Protein AF-A0A9J6DA30-F1 (afdb_monomer_lite)

Secondary structure (DSSP, 8-state):
-HHHHHHHHTT------HHHHHHHHHHHHHTS-HHHHHHHHHHTT----TTS-S---S-TTS-HHHHHHHHHHHHHHHHHHTT--S---HHHHHTTTTT---S----HHHHHHHHHTS-S----------------PPPHHHHHHHHHHHHHHHHHTT-HHHHHHHHHHHHHHHHHTSPPPPPPPGGGGTS--

Organism: Rhipicephalus microplus (NCBI:txid6941)

Foldseek 3Di:
DVVVVVCVVVVHDDDDDPVRVVVVVVVVVVPQDPVNVQVVCVVVVNDDDPPPPPDPPDDPPPCPVVVLVVQQVVVVVVCVVVVPPDDDGSCCVVCVCVPPDPDPPQDPVNVVVVVCPPDDDDDDDDDDDDPDPDPPPDDLVRQLVVLVVVCVVCVVVVNCVVCVVVSVVSNVVSVVPDDDDDDDDPVVVPVPD

Radius of gyration: 29.88 Å; chains: 1; bounding box: 66×61×78 Å

Structure (mmCIF, N/CA/C/O backbone):
data_AF-A0A9J6DA30-F1
#
_entry.id   AF-A0A9J6DA30-F1
#
loop_
_atom_site.group_PDB
_atom_site.id
_atom_site.type_symbol
_atom_site.label_atom_id
_atom_site.label_alt_id
_atom_site.label_comp_id
_atom_site.label_asym_id
_atom_site.label_entity_id
_atom_site.label_seq_id
_atom_site.pdbx_PDB_ins_code
_atom_site.Cartn_x
_atom_site.Cartn_y
_atom_site.Cartn_z
_atom_site.occupancy
_atom_site.B_iso_or_equiv
_atom_site.auth_seq_id
_atom_site.auth_comp_id
_atom_site.auth_asym_id
_atom_site.auth_atom_id
_atom_site.pdbx_PDB_model_num
ATOM 1 N N . MET A 1 1 ? -8.085 -1.048 -14.829 1.00 58.16 1 MET A N 1
ATOM 2 C CA . MET A 1 1 ? -9.266 -1.888 -14.514 1.00 58.16 1 MET A CA 1
ATOM 3 C C . MET A 1 1 ? -10.133 -2.244 -15.729 1.00 58.16 1 MET A C 1
ATOM 5 O O . MET A 1 1 ? -10.543 -3.390 -15.829 1.00 58.16 1 MET A O 1
ATOM 9 N N . LYS A 1 2 ? -10.388 -1.329 -16.681 1.00 58.50 2 LYS A N 1
ATOM 10 C CA . LYS A 1 2 ? -11.234 -1.619 -17.865 1.00 58.50 2 LYS A CA 1
ATOM 11 C C . LYS A 1 2 ? -10.711 -2.762 -18.753 1.00 58.50 2 LYS A C 1
ATOM 13 O O . LYS A 1 2 ? -11.500 -3.563 -19.226 1.00 58.50 2 LYS A O 1
ATOM 18 N N . VAL A 1 3 ? -9.391 -2.881 -18.918 1.00 62.00 3 VAL A N 1
ATOM 19 C CA . VAL A 1 3 ? -8.760 -3.946 -19.729 1.00 62.00 3 VAL A CA 1
ATOM 20 C C . VAL A 1 3 ? -8.960 -5.343 -19.118 1.00 62.00 3 VAL A C 1
ATOM 22 O O . VAL A 1 3 ? -9.162 -6.304 -19.848 1.00 62.00 3 VAL A O 1
ATOM 25 N N . PHE A 1 4 ? -8.974 -5.443 -17.785 1.00 66.38 4 PHE A N 1
ATOM 26 C CA . PHE A 1 4 ? -9.224 -6.693 -17.059 1.00 66.38 4 PHE A CA 1
ATOM 27 C C . PHE A 1 4 ? -10.667 -7.181 -17.235 1.00 66.38 4 PHE A C 1
ATOM 29 O O . PHE A 1 4 ? -10.891 -8.332 -17.596 1.00 66.38 4 PHE A O 1
ATOM 36 N N . LEU A 1 5 ? -11.641 -6.283 -17.046 1.00 67.62 5 LEU A N 1
ATOM 37 C CA . LEU A 1 5 ? -13.060 -6.598 -17.235 1.00 67.62 5 LEU A CA 1
ATOM 38 C C . LEU A 1 5 ? -13.354 -7.011 -18.683 1.00 67.62 5 LEU A C 1
ATOM 40 O O . LEU A 1 5 ? -14.012 -8.020 -18.903 1.00 67.62 5 LEU A O 1
ATOM 44 N N . LEU A 1 6 ? -12.768 -6.311 -19.659 1.00 71.00 6 LEU A N 1
ATOM 45 C CA . LEU A 1 6 ? -12.891 -6.662 -21.076 1.00 71.00 6 LEU A CA 1
ATOM 46 C C . LEU A 1 6 ? -12.282 -8.038 -21.400 1.00 71.00 6 LEU A C 1
ATOM 48 O O . LEU A 1 6 ? -12.824 -8.760 -22.234 1.00 71.00 6 LEU A O 1
ATOM 52 N N . ALA A 1 7 ? -11.176 -8.426 -20.754 1.00 66.50 7 ALA A N 1
ATOM 53 C CA . ALA A 1 7 ? -10.567 -9.743 -20.950 1.00 66.50 7 ALA A CA 1
ATOM 54 C C . ALA A 1 7 ? -11.463 -10.876 -20.420 1.00 66.50 7 ALA A C 1
ATOM 56 O O . ALA A 1 7 ? -11.656 -11.870 -21.122 1.00 66.50 7 ALA A O 1
ATOM 57 N N . ILE A 1 8 ? -12.070 -10.685 -19.241 1.00 72.12 8 ILE A N 1
ATOM 58 C CA . ILE A 1 8 ? -13.045 -11.618 -18.654 1.00 72.12 8 ILE A CA 1
ATOM 59 C C . ILE A 1 8 ? -14.298 -11.722 -19.530 1.00 72.12 8 ILE A C 1
ATOM 61 O O . ILE A 1 8 ? -14.738 -12.827 -19.838 1.00 72.12 8 ILE A O 1
ATOM 65 N N . GLU A 1 9 ? -14.846 -10.592 -19.982 1.00 75.00 9 GLU A N 1
ATOM 66 C CA . GLU A 1 9 ? -16.031 -10.556 -20.852 1.00 75.00 9 GLU A CA 1
ATOM 67 C C . GLU A 1 9 ? -15.780 -11.213 -22.219 1.00 75.00 9 GLU A C 1
ATOM 69 O O . GLU A 1 9 ? -16.690 -11.800 -22.801 1.00 75.00 9 GLU A O 1
ATOM 74 N N . CYS A 1 10 ? -14.541 -11.176 -22.720 1.00 76.31 10 CYS A N 1
ATOM 75 C CA . CYS A 1 10 ? -14.145 -11.852 -23.958 1.00 76.31 10 CYS A CA 1
ATOM 76 C C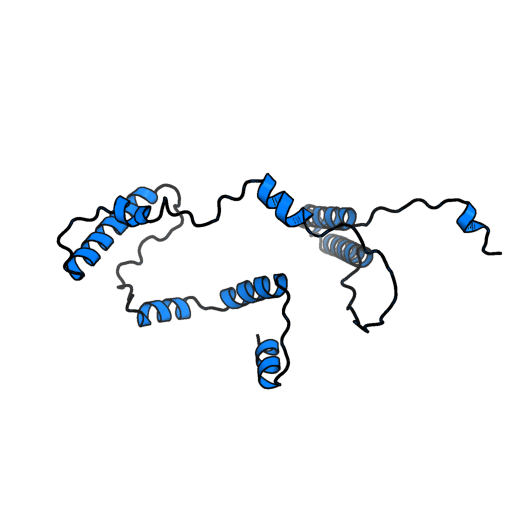 . CYS A 1 10 ? -13.745 -13.327 -23.762 1.00 76.31 10 CYS A C 1
ATOM 78 O O . CYS A 1 10 ? -13.299 -13.956 -24.723 1.00 76.31 10 CYS A O 1
ATOM 80 N N . GLY A 1 11 ? -13.841 -13.871 -22.542 1.00 66.81 11 GLY A N 1
ATOM 81 C CA . GLY A 1 11 ? -13.431 -15.244 -22.230 1.00 66.81 11 GLY A CA 1
ATOM 82 C C . GLY A 1 11 ? -11.930 -15.502 -22.409 1.00 66.81 11 GLY A C 1
ATOM 83 O O . GLY A 1 11 ? -11.521 -16.645 -22.603 1.00 66.81 11 GLY A O 1
ATOM 84 N N . LYS A 1 12 ? -11.102 -14.451 -22.385 1.00 70.06 12 LYS A N 1
ATOM 85 C CA . LYS A 1 12 ? -9.646 -14.560 -22.511 1.00 70.06 12 LYS A CA 1
ATOM 86 C C . LYS A 1 12 ? -9.020 -14.739 -21.133 1.00 70.06 12 LYS A C 1
ATOM 88 O O . LYS A 1 12 ? -9.403 -14.067 -20.177 1.00 70.06 12 LYS A O 1
ATOM 93 N N . LEU A 1 13 ? -8.019 -15.614 -21.045 1.00 63.25 13 LEU A N 1
ATOM 94 C CA . LEU A 1 13 ? -7.213 -15.758 -19.836 1.00 63.25 13 LEU A CA 1
ATOM 95 C C . LEU A 1 13 ? -6.409 -14.472 -19.619 1.00 63.25 13 LEU A C 1
ATOM 97 O O . LEU A 1 13 ? -5.581 -14.092 -20.444 1.00 63.25 13 LEU A O 1
ATOM 101 N N . PHE A 1 14 ? -6.685 -13.788 -18.513 1.00 73.00 14 PHE A N 1
ATOM 102 C CA . PHE A 1 14 ? -5.889 -12.661 -18.054 1.00 73.00 14 PHE A CA 1
ATOM 103 C C . PHE A 1 14 ? -4.742 -13.201 -17.199 1.00 73.00 14 PHE A C 1
ATOM 105 O O . PHE A 1 14 ? -4.952 -13.595 -16.054 1.00 73.00 14 PHE A O 1
ATOM 112 N N . SER A 1 15 ? -3.537 -13.246 -17.764 1.00 75.25 15 SER A N 1
ATOM 113 C CA . SER A 1 15 ? -2.318 -13.538 -17.013 1.00 75.25 15 SER A CA 1
ATOM 114 C C . SER A 1 15 ? -1.712 -12.230 -16.514 1.00 75.25 15 SER A C 1
ATOM 116 O O . SER A 1 15 ? -1.355 -11.366 -17.316 1.00 75.25 15 SER A O 1
ATOM 118 N N . ILE A 1 16 ? -1.594 -12.083 -15.197 1.00 82.56 16 ILE A N 1
ATOM 119 C CA . ILE A 1 16 ? -0.881 -10.978 -14.558 1.00 82.56 16 ILE A CA 1
ATOM 120 C C . ILE A 1 16 ? 0.287 -11.551 -13.767 1.00 82.56 16 ILE A C 1
ATOM 122 O O . ILE A 1 16 ? 0.117 -12.520 -13.031 1.00 82.56 16 ILE A O 1
ATOM 126 N N . ASP A 1 17 ? 1.468 -10.970 -13.947 1.00 86.38 17 ASP A N 1
ATOM 127 C CA . ASP A 1 17 ? 2.633 -11.308 -13.133 1.00 86.38 17 ASP A CA 1
ATOM 128 C C . ASP A 1 17 ? 2.456 -10.783 -11.697 1.00 86.38 17 ASP A C 1
ATOM 130 O O . ASP A 1 17 ? 1.722 -9.817 -11.470 1.00 86.38 17 ASP A O 1
ATOM 134 N N . LEU A 1 18 ? 3.138 -11.391 -10.725 1.00 87.25 18 LEU A N 1
ATOM 135 C CA . LEU A 1 18 ? 3.034 -11.057 -9.303 1.00 87.25 18 LEU A CA 1
ATOM 136 C C . LEU A 1 18 ? 3.278 -9.563 -9.048 1.00 87.25 18 LEU A C 1
ATOM 138 O O . LEU A 1 18 ? 2.505 -8.926 -8.333 1.00 87.25 18 LEU A O 1
ATOM 142 N N . ILE A 1 19 ? 4.294 -8.969 -9.683 1.00 86.94 19 ILE A N 1
ATOM 143 C CA . ILE A 1 19 ? 4.568 -7.531 -9.543 1.00 86.94 19 ILE A CA 1
ATOM 144 C C . ILE A 1 19 ? 3.441 -6.673 -10.131 1.00 86.94 19 ILE A C 1
ATOM 146 O O . ILE A 1 19 ? 3.052 -5.652 -9.563 1.00 86.94 19 ILE A O 1
ATOM 150 N N . GLY A 1 20 ? 2.854 -7.126 -11.241 1.00 83.06 20 GLY A N 1
ATOM 151 C CA . GLY A 1 20 ? 1.688 -6.499 -11.846 1.00 83.06 20 GLY A CA 1
ATOM 152 C C . GLY A 1 20 ? 0.478 -6.565 -10.919 1.00 83.06 20 GLY A C 1
ATOM 153 O O . GLY A 1 20 ? -0.251 -5.582 -10.803 1.00 83.06 20 GLY A O 1
ATOM 154 N N . ALA A 1 21 ? 0.286 -7.685 -10.222 1.00 89.56 21 ALA A N 1
ATOM 155 C CA . ALA A 1 21 ? -0.783 -7.854 -9.247 1.00 89.56 21 ALA A CA 1
ATOM 156 C C . ALA A 1 21 ? -0.604 -6.920 -8.043 1.00 89.56 21 ALA A C 1
ATOM 158 O O . ALA A 1 21 ? -1.572 -6.283 -7.633 1.00 89.56 21 ALA A O 1
ATOM 159 N N . ILE A 1 22 ? 0.623 -6.764 -7.535 1.00 92.38 22 ILE A N 1
ATOM 160 C CA . ILE A 1 22 ? 0.938 -5.832 -6.440 1.00 92.38 22 ILE A CA 1
ATOM 161 C C . ILE A 1 22 ? 0.624 -4.389 -6.850 1.00 92.38 22 ILE A C 1
ATOM 163 O O . ILE A 1 22 ? -0.125 -3.701 -6.156 1.00 92.38 22 ILE A O 1
ATOM 167 N N . HIS A 1 23 ? 1.113 -3.940 -8.009 1.00 89.31 23 HIS A N 1
ATOM 168 C CA . HIS A 1 23 ? 0.811 -2.594 -8.506 1.00 89.31 23 HIS A CA 1
ATOM 169 C C . HIS A 1 23 ? -0.684 -2.400 -8.789 1.00 89.31 23 HIS A C 1
ATOM 171 O O . HIS A 1 23 ? -1.235 -1.323 -8.556 1.00 89.31 23 HIS A O 1
ATOM 177 N N . LEU A 1 24 ? -1.370 -3.438 -9.278 1.00 87.69 24 LEU A N 1
ATOM 178 C CA . LEU A 1 24 ? -2.808 -3.390 -9.517 1.00 87.69 24 LEU A CA 1
ATOM 179 C C . LEU A 1 24 ? -3.590 -3.268 -8.206 1.00 87.69 24 LEU A C 1
ATOM 181 O O . LEU A 1 24 ? -4.553 -2.502 -8.161 1.00 87.69 24 LEU A O 1
ATOM 185 N N . LEU A 1 25 ? -3.185 -3.983 -7.154 1.00 92.06 25 LEU A N 1
ATOM 186 C CA . LEU A 1 25 ? -3.768 -3.872 -5.817 1.00 92.06 25 LEU A CA 1
ATOM 187 C C . LEU A 1 25 ? -3.569 -2.467 -5.255 1.00 92.06 25 LEU A C 1
ATOM 189 O O . LEU A 1 25 ? -4.545 -1.834 -4.857 1.00 92.06 25 LEU A O 1
ATOM 193 N N . GLU A 1 26 ? -2.342 -1.949 -5.304 1.00 93.56 26 GLU A N 1
ATOM 194 C CA . GLU A 1 26 ? -2.027 -0.597 -4.840 1.00 93.56 26 GLU A CA 1
ATOM 195 C C . GLU A 1 26 ? -2.872 0.456 -5.575 1.00 93.56 26 GLU A C 1
ATOM 197 O O . GLU A 1 26 ? -3.528 1.299 -4.956 1.00 93.56 26 GLU A O 1
ATOM 202 N N . TYR A 1 27 ? -2.917 0.384 -6.907 1.00 89.25 27 TYR A N 1
ATOM 203 C CA . TYR A 1 27 ? -3.684 1.317 -7.731 1.00 89.25 27 TYR A CA 1
ATOM 204 C C . TYR A 1 27 ? -5.196 1.206 -7.500 1.00 89.25 27 TYR A C 1
ATOM 206 O O . TYR A 1 27 ? -5.916 2.206 -7.552 1.00 89.25 27 TYR A O 1
ATOM 214 N N . SER A 1 28 ? -5.698 -0.004 -7.257 1.00 91.25 28 SER A N 1
ATOM 215 C CA . SER A 1 28 ? -7.115 -0.227 -6.957 1.00 91.25 28 SER A CA 1
ATOM 216 C C . SER A 1 28 ? -7.476 0.329 -5.583 1.00 91.25 28 SER A C 1
ATOM 218 O O . SER A 1 28 ? -8.493 1.004 -5.457 1.00 91.25 28 SER A O 1
ATOM 220 N N . TRP A 1 29 ? -6.619 0.125 -4.580 1.00 92.94 29 TRP A N 1
ATOM 221 C CA . TRP A 1 29 ? -6.821 0.647 -3.231 1.00 92.94 29 TRP A CA 1
ATOM 222 C C . TRP A 1 29 ? -6.846 2.178 -3.200 1.00 92.94 29 TRP A C 1
ATOM 224 O O . TRP A 1 29 ? -7.742 2.769 -2.606 1.00 92.94 29 TRP A O 1
ATOM 234 N N . ARG A 1 30 ? -5.939 2.834 -3.936 1.00 91.81 30 ARG A N 1
ATOM 235 C CA . ARG A 1 30 ? -5.904 4.304 -4.059 1.00 91.81 30 ARG A CA 1
ATOM 236 C C . ARG A 1 30 ? -7.159 4.915 -4.697 1.00 91.81 30 ARG A C 1
ATOM 238 O O . ARG A 1 30 ? -7.388 6.109 -4.539 1.00 91.81 30 ARG A O 1
ATOM 245 N N . GLN A 1 31 ? -7.946 4.136 -5.438 1.00 90.75 31 GLN A N 1
ATOM 246 C CA . GLN A 1 31 ? -9.205 4.598 -6.039 1.00 90.75 31 GLN A CA 1
ATOM 247 C C . GLN A 1 31 ? -10.413 4.445 -5.109 1.00 90.75 31 GLN A C 1
ATOM 249 O O . GLN A 1 31 ? -11.493 4.935 -5.440 1.00 90.75 31 GLN A O 1
ATOM 254 N N . VAL A 1 32 ? -10.268 3.765 -3.970 1.00 92.31 32 VAL A N 1
ATOM 255 C CA . VAL A 1 32 ? -11.349 3.637 -2.993 1.00 92.31 32 VAL A CA 1
ATOM 256 C C . VAL A 1 32 ? -11.480 4.955 -2.235 1.00 92.31 32 VAL A C 1
ATOM 258 O O . VAL A 1 32 ? -10.576 5.373 -1.517 1.00 92.31 32 VAL A O 1
ATOM 261 N N . GLU A 1 33 ? -12.624 5.621 -2.378 1.00 91.62 33 GLU A N 1
ATOM 262 C CA . GLU A 1 33 ? -12.898 6.847 -1.628 1.00 91.62 33 GLU A CA 1
ATOM 263 C C . GLU A 1 33 ? -13.129 6.554 -0.138 1.00 91.62 33 GLU A C 1
ATOM 265 O O . GLU A 1 33 ? -13.759 5.556 0.226 1.00 91.62 33 GLU A O 1
ATOM 270 N N . ALA A 1 34 ? -12.724 7.479 0.736 1.00 89.44 34 ALA A N 1
ATOM 271 C CA . ALA A 1 34 ? -12.973 7.381 2.178 1.00 89.44 34 ALA A CA 1
ATOM 272 C C . ALA A 1 34 ? -14.471 7.225 2.514 1.00 89.44 34 ALA A C 1
ATOM 274 O O . ALA A 1 34 ? -14.838 6.525 3.456 1.00 89.44 34 ALA A O 1
ATOM 275 N N . THR A 1 35 ? -15.353 7.816 1.702 1.00 90.75 35 THR A N 1
ATOM 276 C CA . THR A 1 35 ? -16.815 7.661 1.786 1.00 90.75 35 THR A CA 1
ATOM 277 C C . THR A 1 35 ? -17.254 6.210 1.585 1.00 90.75 35 THR A C 1
ATOM 279 O O . THR A 1 35 ? -18.162 5.736 2.270 1.00 90.75 35 THR A O 1
ATOM 282 N N . THR A 1 36 ? -16.595 5.480 0.682 1.00 91.38 36 THR A N 1
ATOM 283 C CA . THR A 1 36 ? -16.864 4.064 0.412 1.00 91.38 36 THR A CA 1
ATOM 284 C C . THR A 1 36 ? -16.498 3.224 1.628 1.00 91.38 36 THR A C 1
ATOM 286 O O . THR A 1 36 ? -17.318 2.428 2.083 1.00 91.38 36 THR A O 1
ATOM 289 N N . VAL A 1 37 ? -15.323 3.470 2.214 1.00 89.56 37 VAL A N 1
ATOM 290 C CA . VAL A 1 37 ? -14.888 2.817 3.458 1.00 89.56 37 VAL A CA 1
ATOM 291 C C . VAL A 1 37 ? -15.874 3.116 4.588 1.00 89.56 37 VAL A C 1
ATOM 293 O O . VAL A 1 37 ? -16.404 2.192 5.202 1.00 89.56 37 VAL A O 1
ATOM 296 N N . GLN A 1 38 ? -16.222 4.388 4.801 1.00 88.06 38 GLN A N 1
ATOM 297 C CA . GLN A 1 38 ? -17.180 4.793 5.831 1.00 88.06 38 GLN A CA 1
ATOM 298 C C . GLN A 1 38 ? -18.542 4.099 5.664 1.00 88.06 38 GLN A C 1
ATOM 300 O O . GLN A 1 38 ? -19.147 3.655 6.638 1.00 88.06 38 GLN A O 1
ATOM 305 N N . ASN A 1 39 ? -19.037 3.977 4.431 1.00 88.69 39 ASN A N 1
ATOM 306 C CA . ASN A 1 39 ? -20.301 3.302 4.149 1.00 88.69 39 ASN A CA 1
ATOM 307 C C . ASN A 1 39 ? -20.228 1.788 4.397 1.00 88.69 39 ASN A C 1
ATOM 309 O O . ASN A 1 39 ? -21.218 1.212 4.850 1.00 88.69 39 ASN A O 1
ATOM 313 N N . CYS A 1 40 ? -19.083 1.144 4.157 1.00 90.12 40 CYS A N 1
ATOM 314 C CA . CYS A 1 40 ? -18.864 -0.254 4.535 1.00 90.12 40 CYS A CA 1
ATOM 315 C C . CYS A 1 40 ? -18.949 -0.442 6.057 1.00 90.12 40 CYS A C 1
ATOM 317 O O . CYS A 1 40 ? -19.694 -1.311 6.507 1.00 90.12 40 CYS A O 1
ATOM 319 N N . PHE A 1 41 ? -18.286 0.416 6.841 1.00 87.25 41 PHE A N 1
ATOM 320 C CA . PHE A 1 41 ? -18.383 0.399 8.308 1.00 87.25 41 PHE A CA 1
ATOM 321 C C . PHE A 1 41 ? -19.824 0.618 8.788 1.00 87.25 41 PHE A C 1
ATOM 323 O O . PHE A 1 41 ? -20.337 -0.185 9.566 1.00 87.25 41 PHE A O 1
ATOM 330 N N . LYS A 1 42 ? -20.534 1.610 8.231 1.00 89.06 42 LYS A N 1
ATOM 331 C CA . LYS A 1 42 ? -21.959 1.844 8.536 1.00 89.06 42 LYS A CA 1
ATOM 332 C C . LYS A 1 42 ? -22.820 0.613 8.254 1.00 89.06 42 LYS A C 1
ATOM 334 O O . LYS A 1 42 ? -23.658 0.251 9.074 1.00 89.06 42 LYS A O 1
ATOM 339 N N . ARG A 1 43 ? -22.624 -0.048 7.106 1.00 87.19 43 ARG A N 1
ATOM 340 C CA . ARG A 1 43 ? -23.372 -1.263 6.732 1.00 87.19 43 ARG A CA 1
ATOM 341 C C . ARG A 1 43 ? -23.058 -2.459 7.627 1.00 87.19 43 ARG A C 1
ATOM 343 O O . ARG A 1 43 ? -23.932 -3.297 7.813 1.00 87.19 43 ARG A O 1
ATOM 350 N N . ALA A 1 44 ? -21.849 -2.529 8.171 1.00 86.25 44 ALA A N 1
ATOM 351 C CA . ALA A 1 44 ? -21.455 -3.528 9.157 1.00 86.25 44 ALA A CA 1
ATOM 352 C C . ALA A 1 44 ? -21.950 -3.203 10.584 1.00 86.25 44 ALA A C 1
ATOM 354 O O . ALA A 1 44 ? -21.711 -3.979 11.501 1.00 86.25 44 ALA A O 1
ATOM 355 N N . GLY A 1 45 ? -22.671 -2.089 10.773 1.00 83.44 45 GLY A N 1
ATOM 356 C CA . GLY A 1 45 ? -23.218 -1.676 12.067 1.00 83.44 45 GLY A CA 1
ATOM 357 C C . GLY A 1 45 ? -22.283 -0.789 12.891 1.00 83.44 45 GLY A C 1
ATOM 358 O O . GLY A 1 45 ? -22.643 -0.399 13.998 1.00 83.44 45 GLY A O 1
ATOM 359 N N . PHE A 1 46 ? -21.118 -0.421 12.353 1.00 77.94 46 PHE A N 1
ATOM 360 C CA . PHE A 1 46 ? -20.201 0.537 12.964 1.00 77.94 46 PHE A CA 1
ATOM 361 C C . PHE A 1 46 ? -20.574 1.953 12.509 1.00 77.94 46 PHE A C 1
ATOM 363 O O . PHE A 1 46 ? -20.071 2.477 11.513 1.00 77.94 46 PHE A O 1
ATOM 370 N N . SER A 1 47 ? -21.525 2.570 13.206 1.00 75.44 47 SER A N 1
ATOM 371 C CA . SER A 1 47 ? -21.846 3.986 13.031 1.00 75.44 47 SER A CA 1
ATOM 372 C C . SER A 1 47 ? -21.052 4.815 14.034 1.00 75.44 47 SER A C 1
ATOM 374 O O . SER A 1 47 ? -21.314 4.732 15.229 1.00 75.44 47 SER A O 1
ATOM 376 N N . VAL A 1 48 ? -20.119 5.628 13.539 1.00 62.97 48 VAL A N 1
ATOM 377 C CA . VAL A 1 48 ? -19.454 6.656 14.349 1.00 62.97 48 VAL A CA 1
ATOM 378 C C . VAL A 1 48 ? -20.500 7.707 14.715 1.00 62.97 48 VAL A C 1
ATOM 380 O O . VAL A 1 48 ? -21.120 8.307 13.828 1.00 62.97 48 VAL A O 1
ATOM 383 N N . CYS A 1 49 ? -20.741 7.898 16.010 1.00 54.72 49 CYS A N 1
ATOM 384 C CA . CYS A 1 49 ? -21.554 9.004 16.493 1.00 54.72 49 CYS A CA 1
ATOM 385 C C . CYS A 1 49 ? -20.757 10.297 16.304 1.00 54.72 49 CYS A C 1
ATOM 387 O O . CYS A 1 49 ? -19.545 10.325 16.485 1.00 54.72 49 CYS A O 1
ATOM 389 N N . ALA A 1 50 ? -21.426 11.392 15.946 1.00 53.84 50 ALA A N 1
ATOM 390 C CA . ALA A 1 50 ? -20.789 12.677 15.633 1.00 53.84 50 ALA A CA 1
ATOM 391 C C . ALA A 1 50 ? -20.040 13.350 16.815 1.00 53.84 50 ALA A C 1
ATOM 393 O O . ALA A 1 50 ? -19.705 14.526 16.716 1.00 53.84 50 ALA A O 1
ATOM 394 N N . GLY A 1 51 ? -19.802 12.634 17.920 1.00 53.66 51 GLY A N 1
ATOM 395 C CA . GLY A 1 51 ? -19.014 13.070 19.073 1.00 53.66 51 GLY A CA 1
ATOM 396 C C . GLY A 1 51 ? -17.574 12.542 19.112 1.00 53.66 51 GLY A C 1
ATOM 397 O O . GLY A 1 51 ? -16.800 13.055 19.907 1.00 53.66 51 GLY A O 1
ATOM 398 N N . ASP A 1 52 ? -17.192 11.588 18.253 1.00 54.19 52 ASP A N 1
ATOM 399 C CA . ASP A 1 52 ? -15.884 10.901 18.336 1.00 54.19 52 ASP A CA 1
ATOM 400 C C . ASP A 1 52 ? -14.802 11.507 17.415 1.00 54.19 52 ASP A C 1
ATOM 402 O O . ASP A 1 52 ? -13.795 10.867 17.125 1.00 54.19 52 ASP A O 1
ATOM 406 N N . VAL A 1 53 ? -15.023 12.716 16.881 1.00 50.91 53 VAL A N 1
ATOM 407 C CA . VAL A 1 53 ? -14.158 13.321 15.841 1.00 50.91 53 VAL A CA 1
ATOM 408 C C . VAL A 1 53 ? -13.177 14.367 16.384 1.00 50.91 53 VAL A C 1
ATOM 410 O O . VAL A 1 53 ? -12.534 15.050 15.590 1.00 50.91 53 VAL A O 1
ATOM 413 N N . ASP A 1 54 ? -13.021 14.495 17.701 1.00 47.62 54 ASP A N 1
ATOM 414 C CA . ASP A 1 54 ? -11.938 15.318 18.241 1.00 47.62 54 ASP A CA 1
ATOM 415 C C . ASP A 1 54 ? -10.675 14.471 18.453 1.00 47.62 54 ASP A C 1
ATOM 417 O O . ASP A 1 54 ? -10.622 13.581 19.297 1.00 47.62 54 ASP A O 1
ATOM 421 N N . ASP A 1 55 ? -9.655 14.832 17.672 1.00 48.00 55 ASP A N 1
ATOM 422 C CA . ASP A 1 55 ? -8.227 14.608 17.921 1.00 48.00 55 ASP A CA 1
ATOM 423 C C . ASP A 1 55 ? -7.562 13.322 17.395 1.00 48.00 55 ASP A C 1
ATOM 425 O O . ASP A 1 55 ? -6.781 12.661 18.073 1.00 48.00 55 ASP A O 1
ATOM 429 N N . ALA A 1 56 ? -7.761 13.017 16.110 1.00 46.84 56 ALA A N 1
ATOM 430 C CA . ALA A 1 56 ? -6.800 12.210 15.348 1.00 46.84 56 ALA A CA 1
ATOM 431 C C . ALA A 1 56 ? -5.757 13.117 14.661 1.00 46.84 56 ALA A C 1
ATOM 433 O O . ALA A 1 56 ? -5.660 13.150 13.434 1.00 46.84 56 ALA A O 1
ATOM 434 N N . SER A 1 57 ? -5.011 13.902 15.447 1.00 42.53 57 SER A N 1
ATOM 435 C CA . SER A 1 57 ? -3.850 14.670 14.981 1.00 42.53 57 SER A CA 1
ATOM 436 C C . SER A 1 57 ? -2.549 14.011 15.457 1.00 42.53 57 SER A C 1
ATOM 438 O O . SER A 1 57 ? -2.132 14.194 16.597 1.00 42.53 57 SER A O 1
ATOM 440 N N . ASP A 1 58 ? -1.912 13.254 14.558 1.00 43.97 58 ASP A N 1
ATOM 441 C CA . ASP A 1 58 ? -0.465 12.982 14.444 1.00 43.97 58 ASP A CA 1
ATOM 442 C C . ASP A 1 58 ? 0.412 13.153 15.708 1.00 43.97 58 ASP A C 1
ATOM 444 O O . ASP A 1 58 ? 1.391 13.900 15.709 1.00 43.97 58 ASP A O 1
ATOM 448 N N . THR A 1 59 ? 0.129 12.409 16.781 1.00 40.75 59 THR A N 1
ATOM 449 C CA . THR A 1 59 ? 1.045 12.293 17.931 1.00 40.75 59 THR A CA 1
ATOM 450 C C . THR A 1 59 ? 1.215 10.822 18.302 1.00 40.75 59 THR A C 1
ATOM 452 O O . THR A 1 59 ? 0.598 10.321 19.236 1.00 40.75 59 THR A O 1
ATOM 455 N N . ILE A 1 60 ? 2.038 10.116 17.523 1.00 48.38 60 ILE A N 1
ATOM 456 C CA . ILE A 1 60 ? 2.257 8.655 17.591 1.00 48.38 60 ILE A CA 1
ATOM 457 C C . ILE A 1 60 ? 3.094 8.205 18.811 1.00 48.38 60 ILE A C 1
ATOM 459 O O . ILE A 1 60 ? 3.210 7.012 19.055 1.00 48.38 60 ILE A O 1
ATOM 463 N N . ASP A 1 61 ? 3.630 9.118 19.628 1.00 45.88 61 ASP A N 1
ATOM 464 C CA . ASP A 1 61 ? 4.585 8.749 20.696 1.00 45.88 61 ASP A CA 1
ATOM 465 C C . ASP A 1 61 ? 4.081 9.000 22.136 1.00 45.88 61 ASP A C 1
ATOM 467 O O . ASP A 1 61 ? 4.805 8.798 23.103 1.00 45.88 61 ASP A O 1
ATOM 471 N N . GLN A 1 62 ? 2.827 9.441 22.307 1.00 48.47 62 GLN A N 1
ATOM 472 C CA . GLN A 1 62 ? 2.174 9.589 23.628 1.00 48.47 62 GLN A CA 1
ATOM 473 C C . GLN A 1 62 ? 0.818 8.863 23.710 1.00 48.47 62 GLN A C 1
ATOM 475 O O . GLN A 1 62 ? 0.064 9.037 24.665 1.00 48.47 62 GLN A O 1
ATOM 480 N N . THR A 1 63 ? 0.486 8.060 22.697 1.00 53.81 63 THR A N 1
ATOM 481 C CA . THR A 1 63 ? -0.856 7.501 22.480 1.00 53.81 63 THR A CA 1
ATOM 482 C C . THR A 1 63 ? -1.033 6.069 22.979 1.00 53.81 63 THR A C 1
ATOM 484 O O . THR A 1 63 ? -2.178 5.645 23.084 1.00 53.81 63 THR A O 1
ATOM 487 N N . SER A 1 64 ? 0.026 5.317 23.311 1.00 59.31 64 SER A N 1
ATOM 488 C CA . SER A 1 64 ? -0.118 3.891 23.672 1.00 59.31 64 SER A CA 1
ATOM 489 C C . SER A 1 64 ? -1.027 3.683 24.881 1.00 59.31 64 SER A C 1
ATOM 491 O O . SER A 1 64 ? -1.942 2.868 24.829 1.00 59.31 64 SER A O 1
ATOM 493 N N . ASP A 1 65 ? -0.833 4.476 25.935 1.00 60.47 65 ASP A N 1
ATOM 494 C CA . ASP A 1 65 ? -1.568 4.309 27.192 1.00 60.47 65 ASP A CA 1
ATOM 495 C C . ASP A 1 65 ? -3.022 4.790 27.064 1.00 60.47 65 ASP A C 1
ATOM 497 O O . ASP A 1 65 ? -3.935 4.198 27.635 1.00 60.47 65 ASP A O 1
ATOM 501 N N . ILE A 1 66 ? -3.254 5.837 26.265 1.00 61.81 66 ILE A N 1
ATOM 502 C CA . ILE A 1 66 ? -4.596 6.376 25.991 1.00 61.81 66 ILE A CA 1
ATOM 503 C C . ILE A 1 66 ? -5.396 5.393 25.123 1.00 61.81 66 ILE A C 1
ATOM 505 O O . ILE A 1 66 ? -6.580 5.161 25.374 1.00 61.81 66 ILE A O 1
ATOM 509 N N . VAL A 1 67 ? -4.746 4.788 24.126 1.00 68.50 67 VAL A N 1
ATOM 510 C CA . VAL A 1 67 ? -5.351 3.779 23.249 1.00 68.50 67 VAL A CA 1
ATOM 511 C C . VAL A 1 67 ? -5.652 2.498 24.029 1.00 68.50 67 VAL A C 1
ATOM 513 O O . VAL A 1 67 ? -6.746 1.956 23.886 1.00 68.50 67 VAL A O 1
ATOM 516 N N . ASP A 1 68 ? -4.754 2.050 24.911 1.00 74.31 68 ASP A N 1
ATOM 517 C CA . ASP A 1 68 ? -4.979 0.857 25.736 1.00 74.31 68 ASP A CA 1
ATOM 518 C C . ASP A 1 68 ? -6.155 1.033 26.716 1.00 74.31 68 ASP A C 1
ATOM 520 O O . ASP A 1 68 ? -6.938 0.100 26.898 1.00 74.31 68 ASP A O 1
ATOM 524 N N . GLU A 1 69 ? -6.348 2.214 27.315 1.00 77.56 69 GLU A N 1
ATOM 525 C CA . GLU A 1 69 ? -7.511 2.481 28.184 1.00 77.56 69 GLU A CA 1
ATOM 526 C C . GLU A 1 69 ? -8.840 2.557 27.412 1.00 77.56 69 GLU A C 1
ATOM 528 O O . GLU A 1 69 ? -9.862 2.018 27.860 1.00 77.56 69 GLU A O 1
ATOM 533 N N . ALA A 1 70 ? -8.843 3.161 26.220 1.00 81.75 70 ALA A N 1
ATOM 534 C CA . ALA A 1 70 ? -10.019 3.163 25.349 1.00 81.75 70 ALA A CA 1
ATOM 535 C C . ALA A 1 70 ? -10.399 1.734 24.919 1.00 81.75 70 ALA A C 1
ATOM 537 O O . ALA A 1 70 ? -11.565 1.337 24.994 1.00 81.75 70 ALA A O 1
ATOM 538 N N . CYS A 1 71 ? -9.407 0.924 24.545 1.00 83.06 71 CYS A N 1
ATOM 539 C CA . CYS A 1 71 ? -9.606 -0.466 24.149 1.00 83.06 71 CYS A CA 1
ATOM 540 C C . CYS A 1 71 ? -10.068 -1.360 25.313 1.00 83.06 71 CYS A C 1
ATOM 542 O O . CYS A 1 71 ? -10.942 -2.205 25.113 1.00 83.06 71 CYS A O 1
ATOM 544 N N . LYS A 1 72 ? -9.563 -1.144 26.538 1.00 85.12 72 LYS A N 1
ATOM 545 C CA . LYS A 1 72 ? -10.065 -1.811 27.757 1.00 85.12 72 LYS A CA 1
ATOM 546 C C . LYS A 1 72 ? -11.552 -1.548 27.976 1.00 85.12 72 LYS A C 1
ATOM 548 O O . LYS A 1 72 ? -12.303 -2.479 28.265 1.00 85.12 72 LYS A O 1
ATOM 553 N N . THR A 1 73 ? -11.973 -0.294 27.816 1.00 85.12 73 THR A N 1
ATOM 554 C CA . THR A 1 73 ? -13.373 0.116 27.998 1.00 85.12 73 THR A CA 1
ATOM 555 C C . THR A 1 73 ? -14.277 -0.546 26.956 1.00 85.12 73 THR A C 1
ATOM 557 O O . THR A 1 73 ? -15.289 -1.148 27.310 1.00 85.12 73 THR A O 1
ATOM 560 N N . LEU A 1 74 ? -13.869 -0.535 25.683 1.00 86.44 74 LEU A N 1
ATOM 561 C CA . LEU A 1 74 ? -14.604 -1.195 24.598 1.00 86.44 74 LEU A CA 1
ATOM 562 C C . LEU A 1 74 ? -14.707 -2.711 24.795 1.00 86.44 74 LEU A C 1
ATOM 564 O O . LEU A 1 74 ? -15.769 -3.291 24.564 1.00 86.44 74 LEU A O 1
ATOM 568 N N . LEU A 1 75 ? -13.627 -3.363 25.238 1.00 87.50 75 LEU A N 1
ATOM 569 C CA . LEU A 1 75 ? -13.649 -4.796 25.526 1.00 87.50 75 LEU A CA 1
ATOM 570 C C . LEU A 1 75 ? -14.658 -5.114 26.638 1.00 87.50 75 LEU A C 1
ATOM 572 O O . LEU A 1 75 ? -15.442 -6.050 26.489 1.00 87.50 75 LEU A 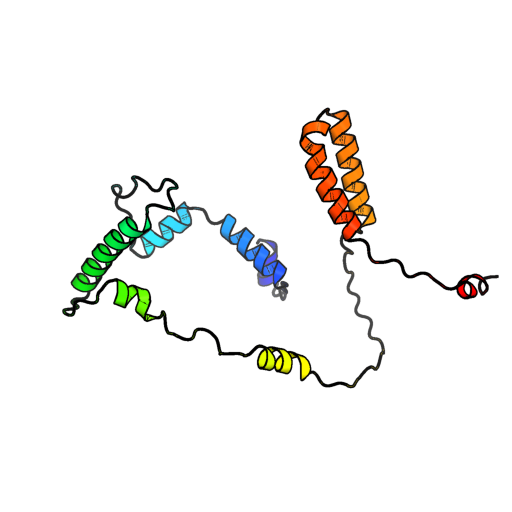O 1
ATOM 576 N N . ALA A 1 76 ? -14.689 -4.319 27.711 1.00 85.19 76 ALA A N 1
ATOM 577 C CA . ALA A 1 76 ? -15.646 -4.500 28.800 1.00 85.19 76 ALA A CA 1
ATOM 578 C C . ALA A 1 76 ? -17.104 -4.382 28.317 1.00 85.19 76 ALA A C 1
ATOM 580 O O . ALA A 1 76 ? -17.921 -5.250 28.629 1.00 85.19 76 ALA A O 1
ATOM 581 N N . GLU A 1 77 ? -17.418 -3.377 27.491 1.00 86.69 77 GLU A N 1
ATOM 582 C CA . GLU A 1 77 ? -18.755 -3.210 26.902 1.00 86.69 77 GLU A CA 1
ATOM 583 C C . GLU A 1 77 ? -19.154 -4.394 26.008 1.00 86.69 77 GLU A C 1
ATOM 585 O O . GLU A 1 77 ? -20.297 -4.860 26.037 1.00 86.69 77 GLU A O 1
ATOM 590 N N . VAL A 1 78 ? -18.223 -4.904 25.196 1.00 86.62 78 VAL A N 1
ATOM 591 C CA . VAL A 1 78 ? -18.473 -6.065 24.332 1.00 86.62 78 VAL A CA 1
ATOM 592 C C . VAL A 1 78 ? -18.734 -7.315 25.170 1.00 86.62 78 VAL A C 1
ATOM 594 O O . VAL A 1 78 ? -19.703 -8.023 24.897 1.00 86.62 78 VAL A O 1
ATOM 597 N N . LEU A 1 79 ? -17.922 -7.576 26.197 1.00 87.50 79 LEU A N 1
ATOM 598 C CA . LEU A 1 79 ? -18.087 -8.734 27.081 1.00 87.50 79 LEU A CA 1
ATOM 599 C C . LEU A 1 79 ? -19.426 -8.692 27.828 1.00 87.50 79 LEU A C 1
ATOM 601 O O . LEU A 1 79 ? -20.130 -9.704 27.875 1.00 87.50 79 LEU A O 1
ATOM 605 N N . GLU A 1 80 ? -19.826 -7.515 28.320 1.00 86.19 80 GLU A N 1
ATOM 606 C CA . GLU A 1 80 ? -21.124 -7.312 28.970 1.00 86.19 80 GLU A CA 1
ATOM 607 C C . GLU A 1 80 ? -22.285 -7.601 28.006 1.00 86.19 80 GLU A C 1
ATOM 609 O O . GLU A 1 80 ? -23.202 -8.358 28.332 1.00 86.19 80 GLU A O 1
ATOM 614 N N . ARG A 1 81 ? -22.226 -7.074 26.775 1.00 86.00 81 ARG A N 1
ATOM 615 C CA . ARG A 1 81 ? -23.258 -7.312 25.748 1.00 86.00 81 ARG A CA 1
ATOM 616 C C . ARG A 1 81 ? -23.369 -8.777 25.333 1.00 86.00 81 ARG A C 1
ATOM 618 O O . ARG A 1 81 ? -24.454 -9.208 24.944 1.00 86.00 81 ARG A O 1
ATOM 625 N N . GLN A 1 82 ? -22.271 -9.525 25.391 1.00 84.44 82 GLN A N 1
ATOM 626 C CA . GLN A 1 82 ? -22.237 -10.956 25.083 1.00 84.44 82 GLN A CA 1
ATOM 627 C C . GLN A 1 82 ? -22.614 -11.835 26.289 1.00 84.44 82 GLN A C 1
ATOM 629 O O . GLN A 1 82 ? -22.679 -13.056 26.156 1.00 84.44 82 GLN A O 1
ATOM 634 N N . GLY A 1 83 ? -22.896 -11.239 27.455 1.00 83.00 83 GLY A N 1
ATOM 635 C CA . GLY A 1 83 ? -23.273 -11.966 28.668 1.00 83.00 83 GLY A CA 1
ATOM 636 C C . GLY A 1 83 ? -22.130 -12.787 29.267 1.00 83.00 83 GLY A C 1
ATOM 637 O O . GLY A 1 83 ? -22.385 -13.764 29.973 1.00 83.00 83 GLY A O 1
ATOM 638 N N . VAL A 1 84 ? -20.879 -12.422 28.973 1.00 81.75 84 VAL A N 1
ATOM 639 C CA . VAL A 1 84 ? -19.700 -13.094 29.520 1.00 81.75 84 VAL A CA 1
ATOM 640 C C . VAL A 1 84 ? -19.524 -12.661 30.975 1.00 81.75 84 VAL A C 1
ATOM 642 O O . VAL A 1 84 ? -19.396 -11.477 31.272 1.00 81.75 84 VAL A O 1
ATOM 645 N N . THR A 1 85 ? -19.546 -13.626 31.894 1.00 63.66 85 THR A N 1
ATOM 646 C CA . THR A 1 85 ? -19.460 -13.376 33.345 1.00 63.66 85 THR A CA 1
ATOM 647 C C . THR A 1 85 ? -18.038 -13.449 33.896 1.00 63.66 85 THR A C 1
ATOM 649 O O . THR A 1 85 ? -17.808 -13.072 35.043 1.00 63.66 85 THR A O 1
ATOM 652 N N . GLU A 1 86 ? -17.091 -13.965 33.111 1.00 71.25 86 GLU A N 1
ATOM 653 C CA . GLU A 1 86 ? -15.672 -14.005 33.462 1.00 71.25 86 GLU A CA 1
ATOM 654 C C . GLU A 1 86 ? -14.966 -12.751 32.943 1.00 71.25 86 GLU A C 1
ATOM 656 O O . GLU A 1 86 ? -15.102 -12.373 31.780 1.00 71.25 86 GLU A O 1
ATOM 661 N N . GLY A 1 87 ? -14.213 -12.089 33.822 1.00 76.69 87 GLY A N 1
ATOM 662 C CA . GLY A 1 87 ? -13.438 -10.907 33.465 1.00 76.69 87 GLY A CA 1
ATOM 663 C C . GLY A 1 87 ? -12.191 -11.298 32.682 1.00 76.69 87 GLY A C 1
ATOM 664 O O . GLY A 1 87 ? -11.154 -11.552 33.288 1.00 76.69 87 GLY A O 1
ATOM 665 N N . ILE A 1 88 ? -12.288 -11.342 31.353 1.00 84.25 88 ILE A N 1
ATOM 666 C CA . ILE A 1 88 ? -11.115 -11.432 30.477 1.00 84.25 88 ILE A CA 1
ATOM 667 C C . ILE A 1 88 ? -10.404 -10.080 30.532 1.00 84.25 88 ILE A C 1
ATOM 669 O O . ILE A 1 88 ? -11.015 -9.042 30.262 1.00 84.25 88 ILE A O 1
ATOM 673 N N . SER A 1 89 ? -9.126 -10.077 30.913 1.00 87.44 89 SER A N 1
ATOM 674 C CA . SER A 1 89 ? -8.348 -8.842 30.920 1.00 87.44 89 SER A CA 1
ATOM 675 C C . SER A 1 89 ? -7.989 -8.431 29.489 1.00 87.44 89 SER A C 1
ATOM 677 O O . SER A 1 89 ? -7.858 -9.268 28.597 1.00 87.44 89 SER A O 1
ATOM 679 N N . PHE A 1 90 ? -7.835 -7.129 29.249 1.00 87.38 90 PHE A N 1
ATOM 680 C CA . PHE A 1 90 ? -7.463 -6.644 27.920 1.00 87.38 90 PHE A CA 1
ATOM 681 C C . PHE A 1 90 ? -6.132 -7.218 27.401 1.00 87.38 90 PHE A C 1
ATOM 683 O O . PHE A 1 90 ? -6.118 -7.627 26.244 1.00 87.38 90 PHE A O 1
ATOM 690 N N . PRO A 1 91 ? -5.055 -7.332 28.209 1.00 88.31 91 PRO A N 1
ATOM 691 C CA . PRO A 1 91 ? -3.840 -8.022 27.777 1.00 88.31 91 PRO A CA 1
ATOM 692 C C . PRO A 1 91 ? -4.088 -9.478 27.380 1.00 88.31 91 PRO A C 1
ATOM 694 O O . PRO A 1 91 ? -3.625 -9.893 26.328 1.00 88.31 91 PRO A O 1
ATOM 697 N N . ASP A 1 92 ? -4.885 -10.227 28.151 1.00 88.69 92 ASP A N 1
ATOM 698 C CA . ASP A 1 92 ? -5.180 -11.631 27.826 1.00 88.69 92 ASP A CA 1
ATOM 699 C C . ASP A 1 92 ? -5.955 -11.763 26.508 1.00 88.69 92 ASP A C 1
ATOM 701 O O . ASP A 1 92 ? -5.744 -12.709 25.758 1.00 88.69 92 ASP A O 1
ATOM 705 N N . PHE A 1 93 ? -6.856 -10.818 26.216 1.00 88.38 93 PHE A N 1
ATOM 706 C CA . PHE A 1 93 ? -7.575 -10.773 24.942 1.00 88.38 93 PHE A CA 1
ATOM 707 C C . PHE A 1 93 ? -6.668 -10.352 23.777 1.00 88.38 93 PHE A C 1
ATOM 709 O O . PHE A 1 93 ? -6.748 -10.940 22.701 1.00 88.38 93 PHE A O 1
ATOM 716 N N . ARG A 1 94 ? -5.827 -9.331 23.982 1.00 89.38 94 ARG A N 1
ATOM 717 C CA . ARG A 1 94 ? -4.920 -8.774 22.968 1.00 89.38 94 ARG A CA 1
ATOM 718 C C . ARG A 1 94 ? -3.831 -9.766 22.579 1.00 89.38 94 ARG A C 1
ATOM 720 O O . ARG A 1 94 ? -3.551 -9.911 21.398 1.00 89.38 94 ARG A O 1
ATOM 727 N N . ASP A 1 95 ? -3.241 -10.422 23.570 1.00 90.56 95 ASP A N 1
ATOM 728 C CA . ASP A 1 95 ? -2.062 -11.272 23.411 1.00 90.56 95 ASP A CA 1
ATOM 729 C C . ASP A 1 95 ? -2.445 -12.762 23.310 1.00 90.56 95 ASP A C 1
ATOM 731 O O . ASP A 1 95 ? -1.581 -13.636 23.385 1.00 90.56 95 ASP A O 1
ATOM 735 N N . ALA A 1 96 ? -3.736 -13.069 23.119 1.00 90.06 96 ALA A N 1
ATOM 736 C CA . ALA A 1 96 ? -4.270 -14.431 23.058 1.00 90.06 96 ALA A CA 1
ATOM 737 C C . ALA A 1 96 ? -3.595 -15.310 21.989 1.00 90.06 96 ALA A C 1
ATOM 739 O O . ALA A 1 96 ? -3.554 -16.533 22.131 1.00 90.06 96 ALA A O 1
ATOM 740 N N . ASP A 1 97 ? -3.087 -14.697 20.918 1.00 91.69 97 ASP A N 1
ATOM 741 C CA . ASP A 1 97 ? -2.389 -15.354 19.816 1.00 91.69 97 ASP A CA 1
ATOM 742 C C . ASP A 1 97 ? -0.887 -15.033 19.752 1.00 91.69 97 ASP A C 1
ATOM 744 O O . ASP A 1 97 ? -0.214 -15.477 18.824 1.00 91.69 97 ASP A O 1
ATOM 748 N N . SER A 1 98 ? -0.331 -14.338 20.752 1.00 90.06 98 SER A N 1
ATOM 749 C CA . SER A 1 98 ? 1.080 -13.920 20.747 1.00 90.06 98 SER A CA 1
ATOM 750 C C . SER A 1 98 ? 2.052 -15.102 20.646 1.00 90.06 98 SER A C 1
ATOM 752 O O . SER A 1 98 ? 3.113 -14.978 20.038 1.00 90.06 98 SER A O 1
ATOM 754 N N . ASP A 1 99 ? 1.694 -16.247 21.230 1.00 87.31 99 ASP A N 1
ATOM 755 C CA . ASP A 1 99 ? 2.514 -17.467 21.226 1.00 87.31 99 ASP A CA 1
ATOM 756 C C . ASP A 1 99 ? 2.110 -18.455 20.117 1.00 87.31 99 ASP A C 1
ATOM 758 O O . ASP A 1 99 ? 2.607 -19.584 20.054 1.00 87.31 99 ASP A O 1
ATOM 762 N N . VAL A 1 100 ? 1.180 -18.073 19.237 1.00 90.06 100 VAL A N 1
ATOM 763 C CA . VAL A 1 100 ? 0.755 -18.930 18.131 1.00 90.06 100 VAL A CA 1
ATOM 764 C C . VAL A 1 100 ? 1.816 -18.882 17.041 1.00 90.06 100 VAL A C 1
ATOM 766 O O . VAL A 1 100 ? 2.050 -17.859 16.404 1.00 90.06 100 VAL A O 1
ATOM 769 N N . GLN A 1 101 ? 2.439 -20.029 16.784 1.00 87.25 101 GLN A N 1
ATOM 770 C CA . GLN A 1 101 ? 3.366 -20.192 15.675 1.00 87.25 101 GLN A CA 1
ATOM 771 C C . GLN A 1 101 ? 2.636 -19.979 14.336 1.00 87.25 101 GLN A C 1
ATOM 773 O O . GLN A 1 101 ? 1.930 -20.860 13.844 1.00 87.25 101 GLN A O 1
ATOM 778 N N . THR A 1 102 ? 2.806 -18.801 13.730 1.00 87.50 102 THR A N 1
ATOM 779 C CA . THR A 1 102 ? 2.188 -18.444 12.439 1.00 87.50 102 THR A CA 1
ATOM 780 C C . THR A 1 102 ? 2.981 -18.939 11.231 1.00 87.50 102 THR A C 1
ATOM 782 O O . THR A 1 102 ? 2.494 -18.888 10.102 1.00 87.50 102 THR A O 1
ATOM 785 N N . SER A 1 103 ? 4.210 -19.407 11.448 1.00 82.75 103 SER A N 1
ATOM 786 C CA . SER A 1 103 ? 5.101 -19.920 10.410 1.00 82.75 103 SER A CA 1
ATOM 787 C C . SER A 1 103 ? 5.853 -21.155 10.898 1.00 82.75 103 SER A C 1
ATOM 789 O O . SER A 1 103 ? 6.244 -21.197 12.064 1.00 82.75 103 SER A O 1
ATOM 791 N N . PRO A 1 104 ? 6.106 -22.147 10.029 1.00 77.81 104 PRO A N 1
ATOM 792 C CA . PRO A 1 104 ? 6.954 -23.274 10.393 1.00 77.81 104 PRO A CA 1
ATOM 793 C C . PRO A 1 104 ? 8.343 -22.780 10.814 1.00 77.81 104 PRO A C 1
ATOM 795 O O . PRO A 1 104 ? 8.898 -21.887 10.172 1.00 77.81 104 PRO A O 1
ATOM 798 N N . ASP A 1 105 ? 8.903 -23.372 11.871 1.00 76.69 105 ASP A N 1
ATOM 799 C CA . ASP A 1 105 ? 10.288 -23.137 12.289 1.00 76.69 105 ASP A CA 1
ATOM 800 C C . ASP A 1 105 ? 11.222 -23.762 11.251 1.00 76.69 105 ASP A C 1
ATOM 802 O O . ASP A 1 105 ? 11.665 -24.906 11.368 1.00 76.69 105 ASP A O 1
ATOM 806 N N . MET A 1 106 ? 11.465 -23.031 10.169 1.00 78.94 106 MET A N 1
ATOM 807 C CA . MET A 1 106 ? 12.466 -23.399 9.183 1.00 78.94 106 MET A CA 1
ATOM 808 C C . MET A 1 106 ? 13.800 -22.829 9.639 1.00 78.94 106 MET A C 1
ATOM 810 O O . MET A 1 106 ? 13.977 -21.614 9.681 1.00 78.94 106 MET A O 1
ATOM 814 N N . SER A 1 107 ? 14.739 -23.711 9.980 1.00 82.31 107 SER A N 1
ATOM 815 C CA . SER A 1 107 ? 16.122 -23.288 10.158 1.00 82.31 107 SER A CA 1
ATOM 816 C C . SER A 1 107 ? 16.699 -22.835 8.817 1.00 82.31 107 SER A C 1
ATOM 818 O O . SER A 1 107 ? 16.255 -23.285 7.754 1.00 82.31 107 SER A O 1
ATOM 820 N N . ASP A 1 108 ? 17.713 -21.977 8.857 1.00 81.12 108 ASP A N 1
ATOM 821 C CA . ASP A 1 108 ? 18.398 -21.512 7.650 1.00 81.12 108 ASP A CA 1
ATOM 822 C C . ASP A 1 108 ? 18.897 -22.697 6.801 1.00 81.12 108 ASP A C 1
ATOM 824 O O . ASP A 1 108 ? 18.809 -22.677 5.573 1.00 81.12 108 ASP A O 1
ATOM 828 N N . GLU A 1 109 ? 19.329 -23.790 7.439 1.00 82.75 109 GLU A N 1
ATOM 829 C CA . GLU A 1 109 ? 19.738 -25.022 6.758 1.00 82.75 109 GLU A CA 1
ATOM 830 C C . GLU A 1 109 ? 18.574 -25.715 6.036 1.00 82.75 109 GLU A C 1
ATOM 832 O O . GLU A 1 109 ? 18.758 -26.227 4.930 1.00 82.75 109 GLU A O 1
ATOM 837 N N . ALA A 1 110 ? 17.372 -25.714 6.623 1.00 78.25 110 ALA A N 1
ATOM 838 C CA . ALA A 1 110 ? 16.172 -26.265 5.997 1.00 78.25 110 ALA A CA 1
ATOM 839 C C . ALA A 1 110 ? 15.739 -25.426 4.784 1.00 78.25 110 ALA A C 1
ATOM 841 O O . ALA A 1 110 ? 15.371 -25.979 3.745 1.00 78.25 110 ALA A O 1
ATOM 842 N N . ILE A 1 111 ? 15.853 -24.096 4.868 1.00 79.50 111 ILE A N 1
ATOM 843 C CA . ILE A 1 111 ? 15.595 -23.194 3.735 1.00 79.50 111 ILE A CA 1
ATOM 844 C C . ILE A 1 111 ? 16.557 -23.511 2.584 1.00 79.50 111 ILE A C 1
ATOM 846 O O . ILE A 1 111 ? 16.119 -23.708 1.449 1.00 79.50 111 ILE A O 1
ATOM 850 N N . VAL A 1 112 ? 17.858 -23.631 2.875 1.00 82.50 112 VAL A N 1
ATOM 851 C CA . VAL A 1 112 ? 18.884 -23.943 1.866 1.00 82.50 112 VAL A CA 1
ATOM 852 C C . VAL A 1 112 ? 18.655 -25.321 1.243 1.00 82.50 112 VAL A C 1
ATOM 854 O O . VAL A 1 112 ? 18.735 -25.453 0.022 1.00 82.50 112 VAL A O 1
ATOM 857 N N . ALA A 1 113 ? 18.307 -26.335 2.038 1.00 77.75 113 ALA A N 1
ATOM 858 C CA . ALA A 1 113 ? 17.999 -27.671 1.526 1.00 77.75 113 ALA A CA 1
ATOM 859 C C . ALA A 1 113 ? 16.837 -27.655 0.515 1.00 77.75 113 ALA A C 1
ATOM 861 O O . ALA A 1 113 ? 16.913 -28.318 -0.517 1.00 77.75 113 ALA A O 1
ATOM 862 N N . THR A 1 114 ? 15.815 -26.826 0.751 1.00 73.44 114 THR A N 1
ATOM 863 C CA . THR A 1 114 ? 14.650 -26.703 -0.148 1.00 73.44 114 THR A CA 1
ATOM 864 C C . THR A 1 114 ? 15.021 -26.153 -1.535 1.00 73.44 114 THR A C 1
ATOM 866 O O . THR A 1 114 ? 14.339 -26.433 -2.517 1.00 73.44 114 THR A O 1
ATOM 869 N N . VAL A 1 115 ? 16.109 -25.380 -1.638 1.00 71.38 115 VAL A N 1
ATOM 870 C CA . VAL A 1 115 ? 16.606 -24.806 -2.905 1.00 71.38 115 VAL A CA 1
ATOM 871 C C . VAL A 1 115 ? 17.582 -25.751 -3.615 1.00 71.38 115 VAL A C 1
ATOM 873 O O . VAL A 1 115 ? 17.677 -25.739 -4.841 1.00 71.38 115 VAL A O 1
ATOM 876 N N . VAL A 1 116 ? 18.306 -26.579 -2.859 1.00 65.44 116 VAL A N 1
ATOM 877 C CA . VAL A 1 116 ? 19.371 -27.454 -3.379 1.00 65.44 116 VAL A CA 1
ATOM 878 C C . VAL A 1 116 ? 18.832 -28.769 -3.966 1.00 65.44 116 VAL A C 1
ATOM 880 O O . VAL A 1 116 ? 19.502 -29.368 -4.803 1.00 65.44 116 VAL A O 1
ATOM 883 N N . GLU A 1 117 ? 17.618 -29.209 -3.612 1.00 57.75 117 GLU A N 1
ATOM 884 C CA . GLU A 1 117 ? 17.036 -30.461 -4.140 1.00 57.75 117 GLU A CA 1
ATOM 885 C C . GLU A 1 117 ? 16.56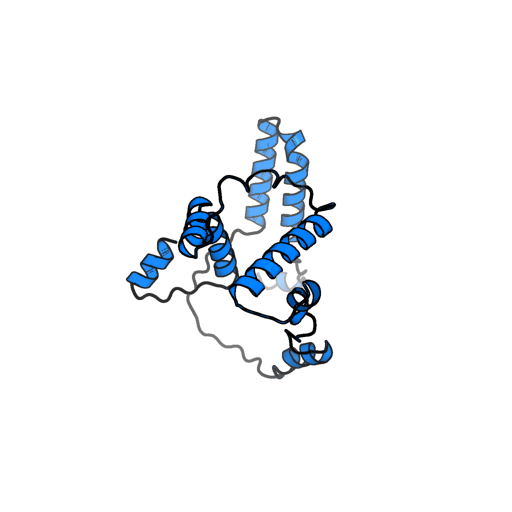0 -30.412 -5.609 1.00 57.75 117 GLU A C 1
ATOM 887 O O . GLU A 1 117 ? 16.120 -31.432 -6.148 1.00 57.75 117 GLU A O 1
ATOM 892 N N . VAL A 1 118 ? 16.737 -29.296 -6.328 1.00 54.00 118 VAL A N 1
ATOM 893 C CA . VAL A 1 118 ? 16.690 -29.328 -7.801 1.00 54.00 118 VAL A CA 1
ATOM 894 C C . VAL A 1 118 ? 18.002 -29.940 -8.297 1.00 54.00 118 VAL A C 1
ATOM 896 O O . VAL A 1 118 ? 19.026 -29.272 -8.434 1.00 54.00 118 VAL A O 1
ATOM 899 N N . SER A 1 119 ? 17.962 -31.262 -8.472 1.00 45.72 119 SER A N 1
ATOM 900 C CA . SER A 1 119 ? 19.113 -32.119 -8.742 1.00 45.72 119 SER A CA 1
ATOM 901 C C . SER A 1 119 ? 19.958 -31.698 -9.958 1.00 45.72 119 SER A C 1
ATOM 903 O O . SER A 1 119 ? 19.435 -31.186 -10.949 1.00 45.72 119 SER A O 1
ATOM 905 N N . PRO A 1 120 ? 21.272 -31.985 -9.909 1.00 52.47 120 PRO A N 1
ATOM 906 C CA . PRO A 1 120 ? 22.232 -31.677 -10.954 1.00 52.47 120 PRO A CA 1
ATOM 907 C C . PRO A 1 120 ? 22.187 -32.763 -12.029 1.00 52.47 120 PRO A C 1
ATOM 909 O O . PRO A 1 120 ? 22.694 -33.858 -11.807 1.00 52.47 120 PRO A O 1
ATOM 912 N N . ASN A 1 121 ? 21.547 -32.471 -13.155 1.00 51.31 121 ASN A N 1
ATOM 913 C CA . ASN A 1 121 ? 21.842 -32.975 -14.502 1.00 51.31 121 ASN A CA 1
ATOM 914 C C . ASN A 1 121 ? 20.615 -32.702 -15.365 1.00 51.31 121 ASN A C 1
ATOM 916 O O . ASN A 1 121 ? 19.561 -33.271 -15.114 1.00 51.31 121 ASN A O 1
ATOM 920 N N . ASP A 1 122 ? 20.761 -31.780 -16.311 1.00 41.84 122 ASP A N 1
ATOM 921 C CA . ASP A 1 122 ? 20.387 -31.954 -17.719 1.00 41.84 122 ASP A CA 1
ATOM 922 C C . ASP A 1 122 ? 20.547 -30.588 -18.391 1.00 41.84 122 ASP A C 1
ATOM 924 O O . ASP A 1 122 ? 19.632 -29.774 -18.498 1.00 41.84 122 ASP A O 1
ATOM 928 N N . ILE A 1 123 ? 21.795 -30.317 -18.778 1.00 48.56 123 ILE A N 1
ATOM 929 C CA . ILE A 1 123 ? 22.069 -29.416 -19.889 1.00 48.56 123 ILE A CA 1
ATOM 930 C C . ILE A 1 123 ? 21.848 -30.279 -21.130 1.00 48.56 123 ILE A C 1
ATOM 932 O O . ILE A 1 123 ? 22.675 -31.142 -21.407 1.00 48.56 123 ILE A O 1
ATOM 936 N N . ASP A 1 124 ? 20.755 -30.049 -21.846 1.00 41.53 124 ASP A N 1
ATOM 937 C CA . ASP A 1 124 ? 20.748 -30.213 -23.296 1.00 41.53 124 ASP A CA 1
ATOM 938 C C . ASP A 1 124 ? 19.944 -29.056 -23.895 1.00 41.53 124 ASP A C 1
ATOM 940 O O . ASP A 1 124 ? 18.755 -28.863 -23.630 1.00 41.53 124 ASP A O 1
ATOM 944 N N . GLU A 1 125 ? 20.673 -28.224 -24.630 1.00 52.75 125 GLU A N 1
ATOM 945 C CA . GLU A 1 125 ? 20.146 -27.216 -25.535 1.00 52.75 125 GLU A CA 1
ATOM 946 C C . GLU A 1 125 ? 19.510 -27.949 -26.724 1.00 52.75 125 GLU A C 1
ATOM 948 O O . GLU A 1 125 ? 20.189 -28.748 -27.356 1.00 52.75 125 GLU A O 1
ATOM 953 N N . ASP A 1 126 ? 18.234 -27.689 -27.029 1.00 42.12 126 ASP A N 1
ATOM 954 C CA . ASP A 1 126 ? 17.792 -27.437 -28.408 1.00 42.12 126 ASP A CA 1
ATOM 955 C C . ASP A 1 126 ? 16.328 -26.946 -28.466 1.00 42.12 126 ASP A C 1
ATOM 957 O O . ASP A 1 126 ? 15.371 -27.638 -28.121 1.00 42.12 126 ASP A O 1
ATOM 961 N N . ASP A 1 127 ? 16.223 -25.686 -28.887 1.00 52.88 127 ASP A N 1
ATOM 962 C CA . ASP A 1 127 ? 15.277 -25.103 -29.846 1.00 52.88 127 ASP A CA 1
ATOM 963 C C . ASP A 1 127 ? 13.786 -25.505 -29.815 1.00 52.88 127 ASP A C 1
ATOM 965 O O . ASP A 1 127 ? 13.374 -26.532 -30.353 1.00 52.88 127 ASP A O 1
ATOM 969 N N . MET A 1 128 ? 12.942 -24.581 -29.339 1.00 38.69 128 MET A N 1
ATOM 970 C CA . MET A 1 128 ? 11.674 -24.282 -30.012 1.00 38.69 128 MET A CA 1
ATOM 971 C C . MET A 1 128 ? 11.378 -22.781 -29.950 1.00 38.69 128 MET A C 1
ATOM 973 O O . MET A 1 128 ? 11.118 -22.219 -28.882 1.00 38.69 128 MET A O 1
ATOM 977 N N . GLU A 1 129 ? 11.384 -22.155 -31.129 1.00 51.09 129 GLU A N 1
ATOM 978 C CA . GLU A 1 129 ? 10.790 -20.850 -31.406 1.00 51.09 129 GLU A CA 1
ATOM 979 C C . GLU A 1 129 ? 9.441 -20.674 -30.688 1.00 51.09 129 GLU A C 1
ATOM 981 O O . GLU A 1 129 ? 8.464 -21.383 -30.938 1.00 51.09 129 GLU A O 1
ATOM 986 N N . SER A 1 130 ? 9.371 -19.660 -29.831 1.00 37.00 130 SER A N 1
ATOM 987 C CA . SER A 1 130 ? 8.117 -19.046 -29.418 1.00 37.00 130 SER A CA 1
ATOM 988 C C . SER A 1 130 ? 8.269 -17.549 -29.620 1.00 37.00 130 SER A C 1
ATOM 990 O O . SER A 1 130 ? 9.007 -16.877 -28.895 1.00 37.00 130 SER A O 1
ATOM 992 N N . ASP A 1 131 ? 7.601 -17.076 -30.670 1.00 49.31 131 ASP A N 1
ATOM 993 C CA . ASP A 1 131 ? 7.361 -15.686 -31.042 1.00 49.31 131 ASP A CA 1
ATOM 994 C C . ASP A 1 131 ? 6.719 -14.922 -29.870 1.00 49.31 131 ASP A C 1
ATOM 996 O O . ASP A 1 131 ? 5.509 -14.723 -29.785 1.00 49.31 131 ASP A O 1
ATOM 1000 N N . ASN A 1 132 ? 7.555 -14.536 -28.908 1.00 44.69 132 ASN A N 1
ATOM 1001 C CA . ASN A 1 132 ? 7.270 -13.493 -27.944 1.00 44.69 132 ASN A CA 1
ATOM 1002 C C . ASN A 1 132 ? 7.891 -12.222 -28.507 1.00 44.69 132 ASN A C 1
ATOM 1004 O O . ASN A 1 132 ? 9.080 -11.966 -28.303 1.00 44.69 132 ASN A O 1
ATOM 1008 N N . THR A 1 133 ? 7.100 -11.391 -29.184 1.00 50.00 133 THR A N 1
ATOM 1009 C CA . THR A 1 133 ? 7.457 -9.982 -29.356 1.00 50.00 133 THR A CA 1
ATOM 1010 C C . THR A 1 133 ? 7.442 -9.319 -27.976 1.00 50.00 133 THR A C 1
ATOM 1012 O O . THR A 1 133 ? 6.458 -8.707 -27.561 1.00 50.00 133 THR A O 1
ATOM 1015 N N . VAL A 1 134 ? 8.534 -9.518 -27.238 1.00 51.78 134 VAL A N 1
ATOM 1016 C CA . VAL A 1 134 ? 8.943 -8.749 -26.070 1.00 51.78 134 VAL A CA 1
ATOM 1017 C C . VAL A 1 134 ? 9.091 -7.321 -26.568 1.00 51.78 134 VAL A C 1
ATOM 1019 O O . VAL A 1 134 ? 9.967 -7.062 -27.386 1.00 51.78 134 VAL A O 1
ATOM 1022 N N . ASP A 1 135 ? 8.231 -6.408 -26.124 1.00 49.00 135 ASP A N 1
ATOM 1023 C CA . ASP A 1 135 ? 8.546 -4.983 -26.203 1.00 49.00 135 ASP A CA 1
ATOM 1024 C C . ASP A 1 135 ? 9.798 -4.787 -25.337 1.00 49.00 135 ASP A C 1
ATOM 1026 O O . ASP A 1 135 ? 9.717 -4.965 -24.114 1.00 49.00 135 ASP A O 1
ATOM 1030 N N . PRO A 1 136 ? 10.990 -4.571 -25.926 1.00 63.03 136 PRO A N 1
ATOM 1031 C CA . PRO A 1 136 ? 12.183 -4.429 -25.126 1.00 63.03 136 PRO A CA 1
ATOM 1032 C C . PRO A 1 136 ? 12.038 -3.095 -24.404 1.00 63.03 136 PRO A C 1
ATOM 1034 O O . PRO A 1 136 ? 12.087 -2.032 -25.021 1.00 63.03 136 PRO A O 1
ATOM 1037 N N . GLY A 1 137 ? 11.823 -3.156 -23.088 1.00 64.94 137 GLY A N 1
ATOM 1038 C CA . GLY A 1 137 ? 11.809 -1.965 -22.248 1.00 64.94 137 GLY A CA 1
ATOM 1039 C C . GLY A 1 137 ? 13.039 -1.083 -22.519 1.00 64.94 137 GLY A C 1
ATOM 1040 O O . GLY A 1 137 ? 14.072 -1.583 -22.980 1.00 64.94 137 GLY A O 1
ATOM 1041 N N . PRO A 1 138 ? 12.944 0.231 -22.249 1.00 75.00 138 PRO A N 1
ATOM 1042 C CA . PRO A 1 138 ? 13.931 1.204 -22.695 1.00 75.00 138 PRO A CA 1
ATOM 1043 C C . PRO A 1 138 ? 15.341 0.813 -22.255 1.00 75.00 138 PRO A C 1
ATOM 1045 O O . PRO A 1 138 ? 15.606 0.503 -21.091 1.00 75.00 138 PRO A O 1
ATOM 1048 N N . THR A 1 139 ? 16.263 0.848 -23.206 1.00 82.38 139 THR A N 1
ATOM 1049 C CA . THR A 1 139 ? 17.666 0.526 -22.988 1.00 82.38 139 THR A 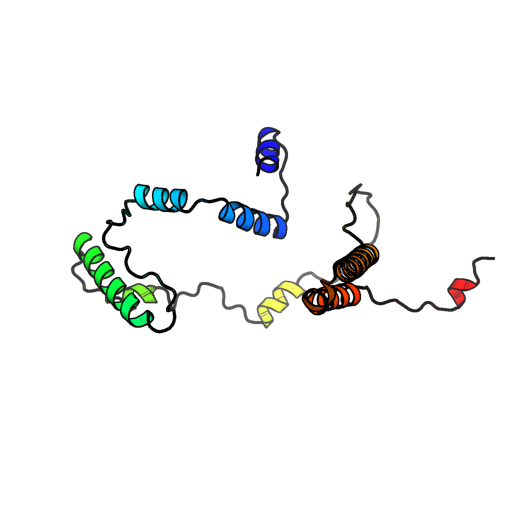CA 1
ATOM 1050 C C . THR A 1 139 ? 18.317 1.544 -22.052 1.00 82.38 139 THR A C 1
ATOM 1052 O O . THR A 1 139 ? 17.929 2.711 -21.965 1.00 82.38 139 THR A O 1
ATOM 1055 N N . VAL A 1 140 ? 19.408 1.142 -21.396 1.00 81.88 140 VAL A N 1
ATOM 1056 C CA . VAL A 1 140 ? 20.190 2.045 -20.531 1.00 81.88 140 VAL A CA 1
ATOM 1057 C C . VAL A 1 140 ? 20.718 3.269 -21.302 1.00 81.88 140 VAL A C 1
ATOM 1059 O O . VAL A 1 140 ? 20.928 4.336 -20.725 1.00 81.88 140 VAL A O 1
ATOM 1062 N N . ALA A 1 141 ? 20.920 3.142 -22.618 1.00 81.81 141 ALA A N 1
ATOM 1063 C CA . ALA A 1 141 ? 21.309 4.254 -23.480 1.00 81.81 141 ALA A CA 1
ATOM 1064 C C . ALA A 1 141 ? 20.176 5.282 -23.644 1.00 81.81 141 ALA A C 1
ATOM 1066 O O . ALA A 1 141 ? 20.427 6.483 -23.550 1.00 81.81 141 ALA A O 1
ATOM 1067 N N . GLU A 1 142 ? 18.941 4.821 -23.831 1.00 86.38 142 GLU A N 1
ATOM 1068 C CA . GLU A 1 142 ? 17.757 5.680 -23.934 1.00 86.38 142 GLU A CA 1
ATOM 1069 C C . GLU A 1 142 ? 17.451 6.361 -22.599 1.00 86.38 142 GLU A C 1
ATOM 1071 O O . GLU A 1 142 ? 17.243 7.574 -22.561 1.00 86.38 142 GLU A O 1
ATOM 1076 N N . ALA A 1 143 ? 17.536 5.624 -21.488 1.00 86.44 143 ALA A N 1
ATOM 1077 C CA . ALA A 1 143 ? 17.387 6.191 -20.150 1.00 86.44 143 ALA A CA 1
ATOM 1078 C C . ALA A 1 143 ? 18.426 7.296 -19.875 1.00 86.44 143 ALA A C 1
ATOM 1080 O O . ALA A 1 143 ? 18.077 8.382 -19.410 1.00 86.44 143 ALA A O 1
ATOM 1081 N N . ALA A 1 144 ? 19.697 7.068 -20.230 1.00 86.25 144 ALA A N 1
ATOM 1082 C CA . ALA A 1 144 ? 20.752 8.072 -20.079 1.00 86.25 144 ALA A CA 1
ATOM 1083 C C . ALA A 1 144 ? 20.521 9.303 -20.974 1.00 86.25 144 ALA A C 1
ATOM 1085 O O . ALA A 1 144 ? 20.781 10.437 -20.562 1.00 86.25 144 ALA A O 1
ATOM 1086 N N . HIS A 1 145 ? 20.001 9.100 -22.188 1.00 88.44 145 HIS A N 1
ATOM 1087 C CA . HIS A 1 145 ? 19.650 10.197 -23.085 1.00 88.44 145 HIS A CA 1
ATOM 1088 C C . HIS A 1 145 ? 18.541 11.081 -22.496 1.00 88.44 145 HIS A C 1
ATOM 1090 O O . HIS A 1 145 ? 18.671 12.306 -22.495 1.00 88.44 145 HIS A O 1
ATOM 1096 N N . CYS A 1 146 ? 17.500 10.482 -21.914 1.00 89.06 146 CYS A N 1
ATOM 1097 C CA . CYS A 1 146 ? 16.422 11.215 -21.248 1.00 89.06 146 CYS A CA 1
ATOM 1098 C C . CYS A 1 146 ? 16.937 12.095 -20.098 1.00 89.06 146 CYS A C 1
ATOM 1100 O O . CYS A 1 146 ? 16.575 13.271 -20.013 1.00 89.06 146 CYS A O 1
ATOM 1102 N N . VAL A 1 147 ? 17.838 11.571 -19.261 1.00 89.56 147 VAL A N 1
ATOM 1103 C CA . VAL A 1 147 ? 18.458 12.340 -18.165 1.00 89.56 147 VAL A CA 1
ATOM 1104 C C . VAL A 1 147 ? 19.255 13.537 -18.703 1.00 89.56 147 VAL A C 1
ATOM 1106 O O . VAL A 1 147 ? 19.155 14.646 -18.173 1.00 89.56 147 VAL A O 1
ATOM 1109 N N . SER A 1 148 ? 19.984 13.359 -19.810 1.00 88.19 148 SER A N 1
ATOM 1110 C CA . SER A 1 148 ? 20.704 14.454 -20.477 1.00 88.19 148 SER A CA 1
ATOM 1111 C C . SER A 1 148 ? 19.758 15.552 -20.985 1.00 88.19 148 SER A C 1
ATOM 1113 O O . SER A 1 148 ? 20.008 16.741 -20.767 1.00 88.19 148 SER A O 1
ATOM 1115 N N . VAL A 1 149 ? 18.629 15.174 -21.593 1.00 92.38 149 VAL A N 1
ATOM 1116 C CA . VAL A 1 149 ? 17.600 16.126 -22.047 1.00 92.38 149 VAL A CA 1
ATOM 1117 C C . VAL A 1 149 ? 17.009 16.908 -20.868 1.00 92.38 149 VAL A C 1
ATOM 1119 O O . VAL A 1 149 ? 16.849 18.128 -20.961 1.00 92.38 149 VAL A O 1
ATOM 1122 N N . MET A 1 150 ? 16.740 16.240 -19.741 1.00 89.12 150 MET A N 1
ATOM 1123 C CA . MET A 1 150 ? 16.241 16.887 -18.520 1.00 89.12 150 MET A CA 1
ATOM 1124 C C . MET A 1 150 ? 17.229 17.918 -17.961 1.00 89.12 150 MET A C 1
ATOM 1126 O O . MET A 1 150 ? 16.811 19.006 -17.559 1.00 89.12 150 MET A O 1
ATOM 1130 N N . ARG A 1 151 ? 18.534 17.622 -17.994 1.00 87.31 151 ARG A N 1
ATOM 1131 C CA . ARG A 1 151 ? 19.594 18.548 -17.563 1.00 87.31 151 ARG A CA 1
ATOM 1132 C C . ARG A 1 151 ? 19.610 19.823 -18.412 1.00 87.31 151 ARG A C 1
ATOM 1134 O O . ARG A 1 151 ? 19.510 20.923 -17.872 1.00 87.31 151 ARG A O 1
ATOM 1141 N N . VAL A 1 152 ? 19.616 19.682 -19.739 1.00 89.25 152 VAL A N 1
ATOM 1142 C CA . VAL A 1 152 ? 19.599 20.824 -20.676 1.00 89.25 152 VAL A CA 1
ATOM 1143 C C . VAL A 1 152 ? 18.323 21.660 -20.526 1.00 89.25 152 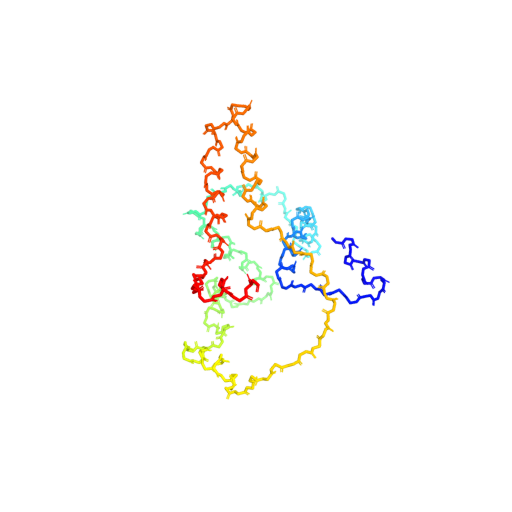VAL A C 1
ATOM 1145 O O . VAL A 1 152 ? 18.352 22.889 -20.635 1.00 89.25 152 VAL A O 1
ATOM 1148 N N . PHE A 1 153 ? 17.184 21.014 -20.270 1.00 90.94 153 PHE A N 1
ATOM 1149 C CA . PHE A 1 153 ? 15.931 21.712 -19.996 1.00 90.94 153 PHE A CA 1
ATOM 1150 C C . PHE A 1 153 ? 16.006 22.536 -18.703 1.00 90.94 153 PHE A C 1
ATOM 1152 O O . PHE A 1 153 ? 15.608 23.705 -18.700 1.00 90.94 153 PHE A O 1
ATOM 1159 N N . ALA A 1 154 ? 16.540 21.955 -17.625 1.00 87.88 154 ALA A N 1
ATOM 1160 C CA . ALA A 1 154 ? 16.682 22.630 -16.339 1.00 87.88 154 ALA A CA 1
ATOM 1161 C C . ALA A 1 154 ? 17.604 23.858 -16.432 1.00 87.88 154 ALA A C 1
ATOM 1163 O O . ALA A 1 154 ? 17.280 24.911 -15.880 1.00 87.88 154 ALA A O 1
ATOM 1164 N N . GLU A 1 155 ? 18.700 23.763 -17.188 1.00 88.19 155 GLU A N 1
ATOM 1165 C CA . GLU A 1 155 ? 19.629 24.873 -17.437 1.00 88.19 155 GLU A CA 1
ATOM 1166 C C . GLU A 1 155 ? 18.960 26.023 -18.202 1.00 88.19 155 GLU A C 1
ATOM 1168 O O . GLU A 1 155 ? 19.020 27.177 -17.775 1.00 88.19 155 GLU A O 1
ATOM 1173 N N . LYS A 1 156 ? 18.226 25.721 -19.281 1.00 89.62 156 LYS A N 1
ATOM 1174 C CA . LYS A 1 156 ? 17.514 26.735 -20.085 1.00 89.62 156 LYS A CA 1
ATOM 1175 C C . LYS A 1 156 ? 16.388 27.447 -19.331 1.00 89.62 156 LYS A C 1
ATOM 1177 O O . LYS A 1 156 ? 15.956 28.519 -19.749 1.00 89.62 156 LYS A O 1
ATOM 1182 N N . ARG A 1 157 ? 15.880 26.847 -18.252 1.00 87.62 157 ARG A N 1
ATOM 1183 C CA . ARG A 1 157 ? 14.789 27.385 -17.423 1.00 87.62 157 ARG A CA 1
ATOM 1184 C C . ARG A 1 157 ? 15.270 27.955 -16.084 1.00 87.62 157 ARG A C 1
ATOM 1186 O O . ARG A 1 157 ? 14.426 28.317 -15.272 1.00 87.62 157 ARG A O 1
ATOM 1193 N N . ALA A 1 158 ? 16.586 28.032 -15.855 1.00 85.25 158 ALA A N 1
ATOM 1194 C CA . ALA A 1 158 ? 17.190 28.447 -14.583 1.00 85.25 158 ALA A CA 1
ATOM 1195 C C . ALA A 1 158 ? 16.701 27.629 -13.363 1.00 85.25 158 ALA A C 1
ATOM 1197 O O . ALA A 1 158 ? 16.649 28.123 -12.241 1.00 85.25 158 ALA A O 1
ATOM 1198 N N . LEU A 1 159 ? 16.347 26.357 -13.581 1.00 84.25 159 LEU A N 1
ATOM 1199 C CA . LEU A 1 159 ? 15.941 25.403 -12.538 1.00 84.25 159 LEU A CA 1
ATOM 1200 C C . LEU A 1 159 ? 17.103 24.511 -12.077 1.00 84.25 159 LEU A C 1
ATOM 1202 O O . LEU A 1 159 ? 16.913 23.634 -11.234 1.00 84.25 159 LEU A O 1
ATOM 1206 N N . ALA A 1 160 ? 18.296 24.728 -12.637 1.00 79.12 160 ALA A N 1
ATOM 1207 C CA . ALA A 1 160 ? 19.472 23.900 -12.417 1.00 79.12 160 ALA A CA 1
ATOM 1208 C C . ALA A 1 160 ? 19.832 23.774 -10.930 1.00 79.12 160 ALA A C 1
ATOM 1210 O O . ALA A 1 160 ? 20.027 22.660 -10.468 1.00 79.12 160 ALA A O 1
ATOM 1211 N N . GLU A 1 161 ? 19.821 24.858 -10.148 1.00 82.12 161 GLU A N 1
ATOM 1212 C CA . GLU A 1 161 ? 20.184 24.791 -8.720 1.00 82.12 161 GLU A CA 1
ATOM 1213 C C . GLU A 1 161 ? 19.235 23.917 -7.890 1.00 82.12 161 GLU A C 1
ATOM 1215 O O . GLU A 1 161 ? 19.671 23.239 -6.965 1.00 82.12 161 GLU A O 1
ATOM 1220 N N . LYS A 1 162 ? 17.943 23.885 -8.241 1.00 85.50 162 LYS A N 1
ATOM 1221 C CA . LYS A 1 162 ? 16.942 23.091 -7.512 1.00 85.50 162 LYS A CA 1
ATOM 1222 C C . LYS A 1 162 ? 16.948 21.620 -7.919 1.00 85.50 162 LYS A C 1
ATOM 1224 O O . LYS A 1 162 ? 16.696 20.763 -7.083 1.00 85.50 162 LYS A O 1
ATOM 1229 N N . LEU A 1 163 ? 17.196 21.329 -9.198 1.00 86.69 163 LEU A N 1
ATOM 1230 C CA . LEU A 1 163 ? 17.071 19.977 -9.757 1.00 86.69 163 LEU A CA 1
ATOM 1231 C C . LEU A 1 163 ? 18.414 19.257 -9.938 1.00 86.69 163 LEU A C 1
ATOM 1233 O O . LEU A 1 163 ? 18.419 18.056 -10.201 1.00 86.69 163 LEU A O 1
ATOM 1237 N N . ALA A 1 164 ? 19.547 19.951 -9.793 1.00 84.75 164 ALA A N 1
ATOM 1238 C CA . ALA A 1 164 ? 20.875 19.383 -10.032 1.00 84.75 164 ALA A CA 1
ATOM 1239 C C . ALA A 1 164 ? 21.162 18.146 -9.175 1.00 84.75 164 ALA A C 1
ATOM 1241 O O . ALA A 1 164 ? 21.755 17.193 -9.683 1.00 84.75 164 ALA A O 1
ATOM 1242 N N . HIS A 1 165 ? 20.738 18.148 -7.907 1.00 87.69 165 HIS A N 1
ATOM 1243 C CA . HIS A 1 165 ? 20.971 17.023 -7.005 1.00 87.69 165 HIS A CA 1
ATOM 1244 C C . HIS A 1 165 ? 20.215 15.775 -7.477 1.00 87.69 165 HIS A C 1
ATOM 1246 O O . HIS A 1 165 ? 20.845 14.773 -7.804 1.00 87.69 165 HIS A O 1
ATOM 1252 N N . SER A 1 166 ? 18.896 15.879 -7.660 1.00 88.19 166 SER A N 1
ATOM 1253 C CA . SER A 1 166 ? 18.058 14.755 -8.093 1.00 88.19 166 SER A CA 1
ATOM 1254 C C . SER A 1 166 ? 18.423 14.240 -9.489 1.00 88.19 166 SER A C 1
ATOM 1256 O O . SER A 1 166 ? 18.470 13.035 -9.704 1.00 88.19 166 SER A O 1
ATOM 1258 N N . ILE A 1 167 ? 18.740 15.124 -10.446 1.00 90.44 167 ILE A N 1
ATOM 1259 C CA . ILE A 1 167 ? 19.189 14.703 -11.788 1.00 90.44 167 ILE A CA 1
ATOM 1260 C C . ILE A 1 167 ? 20.495 13.901 -11.699 1.00 90.44 167 ILE A C 1
ATOM 1262 O O . ILE A 1 167 ? 20.659 12.919 -12.420 1.00 90.44 167 ILE A O 1
ATOM 1266 N N . SER A 1 168 ? 21.410 14.290 -10.808 1.00 88.81 168 SER A N 1
ATOM 1267 C CA . SER A 1 168 ? 22.687 13.588 -10.633 1.00 88.81 168 SER A CA 1
ATOM 1268 C C . SER A 1 168 ? 22.513 12.221 -9.964 1.00 88.81 168 SER A C 1
ATOM 1270 O O . SER A 1 168 ? 23.211 11.278 -10.330 1.00 88.81 168 SER A O 1
ATOM 1272 N N . GLU A 1 169 ? 21.555 12.078 -9.045 1.00 90.75 169 GLU A N 1
ATOM 1273 C CA . GLU A 1 169 ? 21.197 10.778 -8.460 1.00 90.75 169 GLU A CA 1
ATOM 1274 C C . GLU A 1 169 ? 20.609 9.824 -9.509 1.00 90.75 169 GLU A C 1
ATOM 1276 O O . GLU A 1 169 ? 21.041 8.674 -9.608 1.00 90.75 169 GLU A O 1
ATOM 1281 N N . PHE A 1 170 ? 19.691 10.311 -10.354 1.00 87.56 170 PHE A N 1
ATOM 1282 C CA . PHE A 1 170 ? 19.151 9.515 -11.461 1.00 87.56 170 PHE A CA 1
ATOM 1283 C C . PHE A 1 170 ? 20.239 9.098 -12.455 1.00 87.56 170 PHE A C 1
ATOM 1285 O O . PHE A 1 170 ? 20.267 7.950 -12.896 1.00 87.56 170 PHE A O 1
ATOM 1292 N N . GLU A 1 171 ? 21.164 9.998 -12.793 1.00 88.62 171 GLU A N 1
ATOM 1293 C CA . GLU A 1 171 ? 22.278 9.686 -13.692 1.00 88.62 171 GLU A CA 1
ATOM 1294 C C . GLU A 1 171 ? 23.193 8.595 -13.119 1.00 88.62 171 GLU A C 1
ATOM 1296 O O . GLU A 1 171 ? 23.548 7.650 -13.827 1.00 88.62 171 GLU A O 1
ATOM 1301 N N . ALA A 1 172 ? 23.525 8.681 -11.827 1.00 87.81 172 ALA A N 1
ATOM 1302 C CA . ALA A 1 172 ? 24.345 7.685 -11.146 1.00 87.81 172 ALA A CA 1
ATOM 1303 C C . ALA A 1 172 ? 23.679 6.299 -11.143 1.00 87.81 172 ALA A C 1
ATOM 1305 O O . ALA A 1 172 ? 24.334 5.301 -11.456 1.00 87.81 172 ALA A O 1
ATOM 1306 N N . ALA A 1 173 ? 22.373 6.239 -10.871 1.00 87.06 173 ALA A N 1
ATOM 1307 C CA . ALA A 1 173 ? 21.609 4.994 -10.890 1.00 87.06 173 ALA A CA 1
ATOM 1308 C C . ALA A 1 173 ? 21.559 4.361 -12.294 1.00 87.06 173 ALA A C 1
ATOM 1310 O O . ALA A 1 173 ? 21.777 3.159 -12.447 1.00 87.06 173 ALA A O 1
ATOM 1311 N N . VAL A 1 174 ? 21.350 5.169 -13.341 1.00 87.00 174 VAL A N 1
ATOM 1312 C CA . VAL A 1 174 ? 21.318 4.689 -14.735 1.00 87.00 174 VAL A CA 1
ATOM 1313 C C . VAL A 1 174 ? 22.688 4.172 -15.186 1.00 87.00 174 VAL A C 1
ATOM 1315 O O . VAL A 1 174 ? 22.774 3.178 -15.907 1.00 87.00 174 VAL A O 1
ATOM 1318 N N . VAL A 1 175 ? 23.782 4.810 -14.764 1.00 84.00 175 VAL A N 1
ATOM 1319 C CA . VAL A 1 175 ? 25.141 4.344 -15.083 1.00 84.00 175 VAL A CA 1
ATOM 1320 C C . VAL A 1 175 ? 25.471 3.040 -14.357 1.00 84.00 175 VAL A C 1
ATOM 1322 O O . VAL A 1 175 ? 26.048 2.145 -14.977 1.00 84.00 175 VAL A O 1
ATOM 1325 N N . ALA A 1 176 ? 25.075 2.906 -13.089 1.00 83.62 176 ALA A N 1
ATOM 1326 C CA . ALA A 1 176 ? 25.275 1.685 -12.308 1.00 83.62 176 ALA A CA 1
ATOM 1327 C C . ALA A 1 176 ? 24.516 0.479 -12.889 1.00 83.62 176 ALA A C 1
ATOM 1329 O O . ALA A 1 176 ? 24.980 -0.651 -12.776 1.00 83.62 176 ALA A O 1
ATOM 1330 N N . ALA A 1 177 ? 23.398 0.721 -13.577 1.00 82.25 177 ALA A N 1
ATOM 1331 C CA . ALA A 1 177 ? 22.614 -0.311 -14.250 1.00 82.25 177 ALA A CA 1
ATOM 1332 C C . ALA A 1 177 ? 23.248 -0.845 -15.556 1.00 82.25 177 ALA A C 1
ATOM 1334 O O . ALA A 1 177 ? 22.691 -1.748 -16.183 1.00 82.25 177 ALA A O 1
ATOM 1335 N N . ARG A 1 178 ? 24.394 -0.311 -16.014 1.00 81.12 178 ARG A N 1
ATOM 1336 C CA . ARG A 1 178 ? 25.061 -0.820 -17.227 1.00 81.12 178 ARG A CA 1
ATOM 1337 C C . ARG A 1 178 ? 25.693 -2.193 -16.973 1.00 81.12 178 ARG A C 1
ATOM 1339 O O . ARG A 1 178 ? 26.453 -2.336 -16.017 1.00 81.12 178 ARG A O 1
ATOM 1346 N N . PRO A 1 179 ? 25.489 -3.178 -17.867 1.00 74.75 179 PRO A N 1
ATOM 1347 C CA . PRO A 1 179 ? 26.105 -4.485 -17.703 1.00 74.75 179 PRO A CA 1
ATOM 1348 C C . PRO A 1 179 ? 27.635 -4.400 -17.862 1.00 74.75 179 PRO A C 1
ATOM 1350 O O . PRO A 1 179 ? 28.138 -3.597 -18.663 1.00 74.75 179 PRO A O 1
ATOM 1353 N N . PRO A 1 180 ? 28.401 -5.232 -17.134 1.00 68.31 180 PRO A N 1
ATOM 1354 C CA . PRO A 1 180 ? 29.856 -5.228 -17.197 1.00 68.31 180 PRO A CA 1
ATOM 1355 C C . PRO A 1 180 ? 30.337 -5.654 -18.590 1.00 68.31 180 PRO A C 1
ATOM 1357 O O . PRO A 1 180 ? 29.929 -6.681 -19.132 1.00 68.31 180 PRO A O 1
ATOM 1360 N N . ARG A 1 181 ? 31.229 -4.865 -19.197 1.00 66.00 181 ARG A N 1
ATOM 1361 C CA . ARG A 1 181 ? 31.793 -5.185 -20.516 1.00 66.00 181 ARG A CA 1
ATOM 1362 C C . ARG A 1 181 ? 32.853 -6.281 -20.392 1.00 66.00 181 ARG A C 1
ATOM 1364 O O . ARG A 1 181 ? 33.833 -6.107 -19.674 1.00 66.00 181 ARG A O 1
ATOM 1371 N N . ARG A 1 182 ? 32.704 -7.378 -21.141 1.00 57.44 182 ARG A N 1
ATOM 1372 C CA . ARG A 1 182 ? 33.722 -8.437 -21.235 1.00 57.44 182 ARG A CA 1
ATOM 1373 C C . ARG A 1 182 ? 34.769 -8.061 -22.289 1.00 57.44 182 ARG A C 1
ATOM 1375 O O . ARG A 1 182 ? 34.422 -7.780 -23.432 1.00 57.44 182 ARG A O 1
ATOM 1382 N N . GLN A 1 183 ? 36.046 -8.040 -21.916 1.00 61.78 183 GLN A N 1
ATOM 1383 C CA . GLN A 1 183 ? 37.148 -7.774 -22.846 1.00 61.78 183 GLN A CA 1
ATOM 1384 C C . GLN A 1 183 ? 37.345 -8.973 -23.792 1.00 61.78 183 GLN A C 1
ATOM 1386 O O . GLN A 1 183 ? 37.434 -10.111 -23.329 1.00 61.78 183 GLN A O 1
ATOM 1391 N N . MET A 1 184 ? 37.405 -8.734 -25.106 1.00 67.94 184 MET A N 1
ATOM 1392 C CA . MET A 1 184 ? 37.592 -9.790 -26.116 1.00 67.94 184 MET A CA 1
ATOM 1393 C C . MET A 1 184 ? 39.060 -9.935 -26.538 1.00 67.94 184 MET A C 1
ATOM 1395 O O . MET A 1 184 ? 39.839 -8.982 -26.447 1.00 67.94 184 MET A O 1
ATOM 1399 N N . LYS A 1 185 ? 39.445 -11.147 -26.965 1.00 62.91 185 LYS A N 1
ATOM 1400 C CA . LYS A 1 185 ? 40.824 -11.482 -27.355 1.00 62.91 185 LYS A CA 1
ATOM 1401 C C . LYS A 1 185 ? 41.084 -11.093 -28.811 1.00 62.91 185 LYS A C 1
ATOM 1403 O O . LYS A 1 185 ? 40.197 -11.128 -29.653 1.00 62.91 185 LYS A O 1
ATOM 1408 N N . ILE A 1 186 ? 42.341 -10.762 -29.111 1.00 66.12 186 ILE A N 1
ATOM 1409 C CA . ILE A 1 186 ? 42.758 -10.207 -30.410 1.00 66.12 186 ILE A CA 1
ATOM 1410 C C . ILE A 1 186 ? 42.524 -11.150 -31.603 1.00 66.12 186 ILE A C 1
ATOM 1412 O O . ILE A 1 186 ? 42.451 -10.696 -32.740 1.00 66.12 186 ILE A O 1
ATOM 1416 N N . THR A 1 187 ? 42.376 -12.453 -31.356 1.00 70.00 187 THR A N 1
ATOM 1417 C CA . THR A 1 187 ? 42.107 -13.464 -32.390 1.00 70.00 187 THR A CA 1
ATOM 1418 C C . THR A 1 187 ? 40.754 -13.274 -33.064 1.00 70.00 187 THR A C 1
ATOM 1420 O O . THR A 1 187 ? 40.617 -13.605 -34.238 1.00 70.00 187 THR A O 1
ATOM 1423 N N . ASP A 1 188 ? 39.792 -12.671 -32.366 1.00 62.84 188 ASP A N 1
ATOM 1424 C CA . ASP A 1 188 ? 38.439 -12.454 -32.887 1.00 62.84 188 ASP A CA 1
ATOM 1425 C C . ASP A 1 188 ? 38.400 -11.345 -33.953 1.00 62.84 188 ASP A C 1
ATOM 1427 O O . ASP A 1 188 ? 37.421 -11.207 -34.680 1.00 62.84 188 ASP A O 1
ATOM 1431 N N . PHE A 1 189 ? 39.479 -10.566 -34.087 1.00 60.84 189 PHE A N 1
ATOM 1432 C CA . PHE A 1 189 ? 39.581 -9.513 -35.095 1.00 60.84 189 PHE A CA 1
ATOM 1433 C C . PHE A 1 189 ? 40.101 -9.996 -36.456 1.00 60.84 189 PHE A C 1
ATOM 1435 O O . PHE A 1 189 ? 39.916 -9.285 -37.440 1.00 60.84 189 PHE A O 1
ATOM 1442 N N . VAL A 1 190 ? 40.748 -11.167 -36.549 1.00 60.47 190 VAL A N 1
ATOM 1443 C CA . VAL A 1 190 ? 41.533 -11.531 -37.752 1.00 60.47 190 VAL A CA 1
ATOM 1444 C C . VAL A 1 190 ? 40.776 -12.438 -38.736 1.00 60.47 190 VAL A C 1
ATOM 1446 O O . VAL A 1 190 ? 41.134 -12.486 -39.906 1.00 60.47 190 VAL A O 1
ATOM 1449 N N . THR A 1 191 ? 39.689 -13.107 -38.340 1.00 56.09 191 THR A N 1
ATOM 1450 C CA . THR A 1 191 ? 38.890 -13.960 -39.253 1.00 56.09 191 THR A CA 1
ATOM 1451 C C . THR A 1 191 ? 37.935 -13.192 -40.174 1.00 56.09 191 THR A C 1
ATOM 1453 O O . THR A 1 191 ? 37.282 -13.796 -41.020 1.00 56.09 191 THR A O 1
ATOM 1456 N N . ARG A 1 192 ? 37.861 -11.861 -40.061 1.00 54.53 192 ARG A N 1
ATOM 1457 C CA . ARG A 1 192 ? 37.167 -10.994 -41.024 1.00 54.53 192 ARG A CA 1
ATOM 1458 C C . ARG A 1 192 ? 38.182 -10.314 -41.949 1.00 54.53 192 ARG A C 1
ATOM 1460 O O . ARG A 1 192 ? 38.524 -9.150 -41.751 1.00 54.53 192 ARG A O 1
ATOM 1467 N N . SER A 1 193 ? 38.669 -11.021 -42.963 1.00 45.66 193 S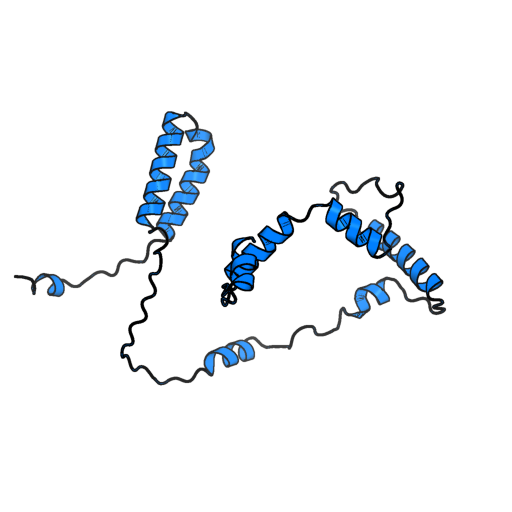ER A N 1
ATOM 1468 C CA . SER A 1 193 ? 39.240 -10.427 -44.185 1.00 45.66 193 SER A CA 1
ATOM 1469 C C . SER A 1 193 ? 39.034 -11.362 -45.362 1.00 45.66 193 SER A C 1
ATOM 1471 O O . SER A 1 193 ? 39.272 -12.575 -45.179 1.00 45.66 193 SER A O 1
#

Sequence (193 aa):
MKVFLLAIECGKLFSIDLIGAIHLLEYSWRQVEATTVQNCFKRAGFSVCAGDVDDASDTIDQTSDIVDEACKTLLAEVLERQGVTEGISFPDFRDADSDVQTSPDMSDEAIVATVVEVSPNDIDEDDMESDNTVDPGPTVAEAAHCVSVMRVFAEKRALAEKLAHSISEFEAAVVAARPPRRQMKITDFVTRS

pLDDT: mean 74.97, std 15.64, range [37.0, 93.56]